Protein AF-A0A0L7KSF3-F1 (afdb_monomer)

Structure (mmCIF, N/CA/C/O backbone):
data_AF-A0A0L7KSF3-F1
#
_entry.id   AF-A0A0L7KSF3-F1
#
loop_
_atom_site.group_PDB
_atom_site.id
_atom_site.type_symbol
_atom_site.label_atom_id
_atom_site.label_alt_id
_atom_site.label_comp_id
_atom_site.label_asym_id
_atom_site.label_entity_id
_atom_site.label_seq_id
_atom_site.pdbx_PDB_ins_code
_atom_site.Cartn_x
_atom_site.Cartn_y
_atom_site.Cartn_z
_atom_site.occupancy
_atom_sit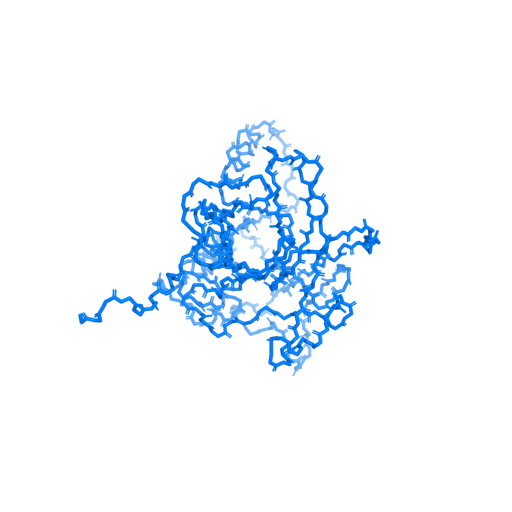e.B_iso_or_equiv
_atom_site.auth_seq_id
_atom_site.auth_comp_id
_atom_site.auth_asym_id
_atom_site.auth_atom_id
_atom_site.pdbx_PDB_model_num
ATOM 1 N N . SER A 1 1 ? 39.789 12.859 -11.941 1.00 33.06 1 SER A N 1
ATOM 2 C CA . SER A 1 1 ? 39.871 11.992 -10.757 1.00 33.06 1 SER A CA 1
ATOM 3 C C . SER A 1 1 ? 38.475 11.881 -10.185 1.00 33.06 1 SER A C 1
ATOM 5 O O . SER A 1 1 ? 37.970 12.869 -9.680 1.00 33.06 1 SER A O 1
ATOM 7 N N . GLU A 1 2 ? 37.855 10.728 -10.441 1.00 37.25 2 GLU A N 1
ATOM 8 C CA . GLU A 1 2 ? 36.800 10.075 -9.647 1.00 37.25 2 GLU A CA 1
ATOM 9 C C . GLU A 1 2 ? 35.717 10.948 -8.996 1.00 37.25 2 GLU A C 1
ATOM 11 O O . GLU A 1 2 ? 35.792 11.233 -7.812 1.00 37.25 2 GLU A O 1
ATOM 16 N N . GLU A 1 3 ? 34.650 11.252 -9.740 1.00 35.47 3 GLU A N 1
ATOM 17 C CA . GLU A 1 3 ? 33.320 11.512 -9.164 1.00 35.47 3 GLU A CA 1
ATOM 18 C C . GLU A 1 3 ? 32.235 11.009 -10.133 1.00 35.47 3 GLU A C 1
ATOM 20 O O . GLU A 1 3 ? 31.686 11.772 -10.922 1.00 35.47 3 GLU A O 1
ATOM 25 N N . SER A 1 4 ? 31.956 9.700 -10.123 1.00 33.88 4 SER A N 1
ATOM 26 C CA . SER A 1 4 ? 30.647 9.148 -10.523 1.00 33.88 4 SER A CA 1
ATOM 27 C C . SER A 1 4 ? 30.536 7.664 -10.133 1.00 33.88 4 SER A C 1
ATOM 29 O O . SER A 1 4 ? 30.313 6.803 -10.985 1.00 33.88 4 SER A O 1
ATOM 31 N N . GLU A 1 5 ? 30.727 7.334 -8.856 1.00 32.41 5 GLU A N 1
ATOM 32 C CA . GLU A 1 5 ? 30.252 6.050 -8.331 1.00 32.41 5 GLU A CA 1
ATOM 33 C C . GLU A 1 5 ? 28.830 6.236 -7.796 1.00 32.41 5 GLU A C 1
ATOM 35 O O . GLU A 1 5 ? 28.530 7.198 -7.093 1.00 32.41 5 GLU A O 1
ATOM 40 N N . GLY A 1 6 ? 27.929 5.360 -8.241 1.00 35.81 6 GLY A N 1
ATOM 41 C CA . GLY A 1 6 ? 26.489 5.498 -8.087 1.00 35.81 6 GLY A CA 1
ATOM 42 C C . GLY A 1 6 ? 26.008 5.545 -6.641 1.00 35.81 6 GLY A C 1
ATOM 43 O O . GLY A 1 6 ? 25.944 4.523 -5.963 1.00 35.81 6 GLY A O 1
ATOM 44 N N . GLU A 1 7 ? 25.492 6.699 -6.237 1.00 33.78 7 GLU A N 1
ATOM 45 C CA . GLU A 1 7 ? 24.394 6.741 -5.283 1.00 33.78 7 GLU A CA 1
ATOM 46 C C . GLU A 1 7 ? 23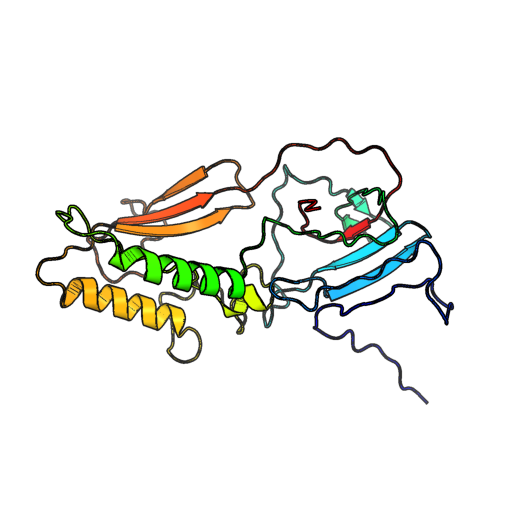.094 6.491 -6.052 1.00 33.78 7 GLU A C 1
ATOM 48 O O . GLU A 1 7 ? 22.459 7.393 -6.599 1.00 33.78 7 GLU A O 1
ATOM 53 N N . THR A 1 8 ? 22.692 5.222 -6.137 1.00 41.50 8 THR A N 1
ATOM 54 C CA . THR A 1 8 ? 21.317 4.870 -6.498 1.00 41.50 8 THR A CA 1
ATOM 55 C C . THR A 1 8 ? 20.404 5.435 -5.414 1.00 41.50 8 THR A C 1
ATOM 57 O O . THR A 1 8 ? 20.310 4.865 -4.325 1.00 41.50 8 THR A O 1
ATOM 60 N N . GLY A 1 9 ? 19.787 6.586 -5.677 1.00 49.16 9 GLY A N 1
ATOM 61 C CA . GLY A 1 9 ? 18.891 7.241 -4.731 1.00 49.16 9 GLY A CA 1
ATOM 62 C C . GLY A 1 9 ? 17.821 6.271 -4.224 1.00 49.16 9 GLY A C 1
ATOM 63 O O . GLY A 1 9 ? 17.138 5.621 -5.009 1.00 49.16 9 GLY A O 1
ATOM 64 N N . LEU A 1 10 ? 17.656 6.186 -2.903 1.00 60.12 10 LEU A N 1
ATOM 65 C CA . LEU A 1 10 ? 16.666 5.347 -2.203 1.00 60.12 10 LEU A CA 1
ATOM 66 C C . LEU A 1 10 ? 15.197 5.785 -2.435 1.00 60.12 10 LEU A C 1
ATOM 68 O O . LEU A 1 10 ? 14.293 5.378 -1.700 1.00 60.12 10 LEU A O 1
ATOM 72 N N . GLY A 1 11 ? 14.955 6.647 -3.424 1.00 77.25 11 GLY A N 1
ATOM 73 C CA . GLY A 1 11 ? 13.676 7.288 -3.707 1.00 77.25 11 GLY A CA 1
ATOM 74 C C . GLY A 1 11 ? 12.966 6.700 -4.921 1.00 77.25 11 GLY A C 1
ATOM 75 O O . GLY A 1 11 ? 13.537 5.936 -5.694 1.00 77.25 11 GLY A O 1
ATOM 76 N N . ASN A 1 12 ? 11.693 7.056 -5.077 1.00 89.19 12 ASN A N 1
ATOM 77 C CA . ASN A 1 12 ? 10.927 6.689 -6.262 1.00 89.19 12 ASN A CA 1
ATOM 78 C C . ASN A 1 12 ? 11.495 7.366 -7.516 1.00 89.19 12 ASN A C 1
ATOM 80 O O . ASN A 1 12 ? 11.956 8.510 -7.463 1.00 89.19 12 ASN A O 1
ATOM 84 N N . VAL A 1 13 ? 11.390 6.687 -8.658 1.00 91.31 13 VAL A N 1
ATOM 85 C CA . VAL A 1 13 ? 11.634 7.311 -9.960 1.00 91.31 13 VAL A CA 1
ATOM 86 C C . VAL A 1 13 ? 10.672 8.486 -10.154 1.00 91.31 13 VAL A C 1
ATOM 88 O O . VAL A 1 13 ? 9.496 8.400 -9.806 1.00 91.31 13 VAL A O 1
ATOM 91 N N . ASN A 1 14 ? 11.173 9.592 -10.702 1.00 93.12 14 ASN A N 1
ATOM 92 C CA . ASN A 1 14 ? 10.395 10.803 -10.958 1.00 93.12 14 ASN A CA 1
ATOM 93 C C . ASN A 1 14 ? 10.588 11.212 -12.413 1.00 93.12 14 ASN A C 1
ATOM 95 O O . ASN A 1 14 ? 11.639 11.753 -12.765 1.00 93.12 14 ASN A O 1
ATOM 99 N N . ARG A 1 15 ? 9.585 10.921 -13.249 1.00 90.38 15 ARG A N 1
ATOM 100 C CA . ARG A 1 15 ? 9.603 11.197 -14.698 1.00 90.38 15 ARG A CA 1
ATOM 101 C C . ARG A 1 15 ? 10.923 10.778 -15.365 1.00 90.38 15 ARG A C 1
ATOM 103 O O . ARG A 1 15 ? 11.537 11.525 -16.131 1.00 90.38 15 ARG A O 1
ATOM 110 N N . LEU A 1 16 ? 11.377 9.571 -15.030 1.00 88.81 16 LEU A N 1
ATOM 111 C CA . LEU A 1 16 ? 12.623 8.986 -15.498 1.00 88.81 16 LEU A CA 1
ATOM 112 C C . LEU A 1 16 ? 12.449 8.436 -16.913 1.00 88.81 16 LEU A C 1
ATOM 114 O O . LEU A 1 16 ? 11.779 7.429 -17.123 1.00 88.81 16 LEU A O 1
ATOM 118 N N . ILE A 1 17 ? 13.125 9.055 -17.876 1.00 87.88 17 ILE A N 1
ATOM 119 C CA . ILE A 1 17 ? 13.220 8.527 -19.240 1.00 87.88 17 ILE A CA 1
ATOM 120 C C . ILE A 1 17 ? 14.446 7.623 -19.322 1.00 87.88 17 ILE A C 1
ATOM 122 O O . ILE A 1 17 ? 15.587 8.102 -19.297 1.00 87.88 17 ILE A O 1
ATOM 126 N N . VAL A 1 18 ? 14.203 6.323 -19.443 1.00 81.44 18 VAL A N 1
ATOM 127 C CA . VAL A 1 18 ? 15.251 5.301 -19.500 1.00 81.44 18 VAL A CA 1
ATOM 128 C C . VAL A 1 18 ? 15.742 5.155 -20.939 1.00 81.44 18 VAL A C 1
ATOM 130 O O . VAL A 1 18 ? 14.946 5.040 -21.870 1.00 81.44 18 VAL A O 1
ATOM 133 N N . ARG A 1 19 ? 17.063 5.215 -21.136 1.00 80.38 19 ARG A N 1
ATOM 134 C CA . ARG A 1 19 ? 17.712 5.247 -22.457 1.00 80.38 19 ARG A CA 1
ATOM 135 C C . ARG A 1 19 ? 18.750 4.126 -22.582 1.00 80.38 19 ARG A C 1
ATOM 137 O O . ARG A 1 19 ? 19.334 3.754 -21.563 1.00 80.38 19 ARG A O 1
ATOM 144 N N . PRO A 1 20 ? 19.044 3.649 -23.806 1.00 78.31 20 PRO A N 1
ATOM 145 C CA . PRO A 1 20 ? 20.178 2.761 -24.044 1.00 78.31 20 PRO A CA 1
ATOM 146 C C . PRO A 1 20 ? 21.502 3.381 -23.575 1.00 78.31 20 PRO A C 1
ATOM 148 O O . PRO A 1 20 ? 21.704 4.597 -23.682 1.00 78.31 20 PRO A O 1
ATOM 151 N N . ALA A 1 21 ? 22.428 2.540 -23.110 1.00 72.62 21 ALA A N 1
ATOM 152 C CA . ALA A 1 21 ? 23.754 2.975 -22.678 1.00 72.62 21 ALA A CA 1
ATOM 153 C C . ALA A 1 21 ? 24.484 3.746 -23.796 1.00 72.62 21 ALA A C 1
ATOM 155 O O . ALA A 1 21 ? 24.537 3.306 -24.943 1.00 72.62 21 ALA A O 1
ATOM 156 N N . GLY A 1 22 ? 25.038 4.916 -23.463 1.00 72.56 22 GLY A N 1
ATOM 157 C CA . GLY A 1 22 ? 25.782 5.764 -24.404 1.00 72.56 22 GLY A CA 1
ATOM 158 C C . GLY A 1 22 ? 24.936 6.708 -25.268 1.00 72.56 22 GLY A C 1
ATOM 159 O O . GLY A 1 22 ? 25.506 7.485 -26.030 1.00 72.56 22 GLY A O 1
ATOM 160 N N . GLN A 1 23 ? 23.601 6.705 -25.148 1.00 74.69 23 GLN A N 1
ATOM 161 C CA . GLN A 1 23 ? 22.750 7.699 -25.813 1.00 74.69 23 GLN A CA 1
ATOM 162 C C . GLN A 1 23 ? 22.421 8.884 -24.895 1.00 74.69 23 GLN A C 1
ATOM 164 O O . GLN A 1 23 ? 21.837 8.721 -23.825 1.00 74.69 23 GLN A O 1
ATOM 169 N N . SER A 1 24 ? 22.718 10.098 -25.363 1.00 68.88 24 SER A N 1
ATOM 170 C CA . SER A 1 24 ? 22.286 11.364 -24.760 1.00 68.88 24 SER A CA 1
ATOM 171 C C . SER A 1 24 ? 21.345 12.126 -25.709 1.00 68.88 24 SER A C 1
ATOM 173 O O . SER A 1 24 ? 21.373 11.927 -26.923 1.00 68.88 24 SER A O 1
ATOM 175 N N . GLY A 1 25 ? 20.463 12.974 -25.163 1.00 73.19 25 GLY A N 1
ATOM 176 C CA . GLY A 1 25 ? 19.547 13.818 -25.946 1.00 73.19 25 GLY A CA 1
ATOM 177 C C . GLY A 1 25 ? 18.049 13.567 -25.717 1.00 73.19 25 GLY A C 1
ATOM 178 O O . GLY A 1 25 ? 17.630 12.969 -24.714 1.00 73.19 25 GLY A O 1
ATOM 179 N N . LYS A 1 26 ? 17.227 14.093 -26.640 1.00 70.75 26 LYS A N 1
ATOM 180 C CA . LYS A 1 26 ? 15.756 14.005 -26.588 1.00 70.75 26 LYS A CA 1
ATOM 181 C C . LYS A 1 26 ? 15.301 12.543 -26.618 1.00 70.75 26 LYS A C 1
ATOM 183 O O . LYS A 1 26 ? 15.930 11.709 -27.268 1.00 70.75 26 LYS A O 1
ATOM 188 N N . ALA A 1 27 ? 14.223 12.244 -25.893 1.00 72.38 27 ALA A N 1
ATOM 189 C CA . ALA A 1 27 ? 13.584 10.934 -25.949 1.00 72.38 27 ALA A CA 1
ATOM 190 C C . ALA A 1 27 ? 13.225 10.590 -27.399 1.00 72.38 27 ALA A C 1
ATOM 192 O O . ALA A 1 27 ? 12.802 11.464 -28.159 1.00 72.38 27 ALA A O 1
ATOM 193 N N . LYS A 1 28 ? 13.437 9.332 -27.779 1.00 75.12 28 LYS A N 1
ATOM 194 C CA . LYS A 1 28 ? 13.027 8.818 -29.082 1.00 75.12 28 LYS A CA 1
ATOM 195 C C . LYS A 1 28 ? 11.667 8.152 -28.942 1.00 75.12 28 LYS A C 1
ATOM 197 O O . LYS A 1 28 ? 11.302 7.692 -27.862 1.00 75.12 28 LYS A O 1
ATOM 202 N N . ARG A 1 29 ? 10.960 8.079 -30.065 1.00 74.81 29 ARG A N 1
ATOM 203 C CA . ARG A 1 29 ? 9.744 7.283 -30.222 1.00 74.81 29 ARG A CA 1
ATOM 204 C C . ARG A 1 29 ? 9.967 5.865 -29.688 1.00 74.81 29 ARG A C 1
ATOM 206 O O . ARG A 1 29 ? 10.946 5.227 -30.068 1.00 74.81 29 ARG A O 1
ATOM 213 N N . GLY A 1 30 ? 9.079 5.415 -28.805 1.00 75.56 30 GLY A N 1
ATOM 214 C CA . GLY A 1 30 ? 9.161 4.111 -28.135 1.00 75.56 30 GLY A CA 1
ATOM 215 C C . GLY A 1 30 ? 9.918 4.087 -26.800 1.00 75.56 30 GLY A C 1
ATOM 216 O O . GLY A 1 30 ? 9.833 3.087 -26.096 1.00 75.56 30 GLY A O 1
ATOM 217 N N . HIS A 1 31 ? 10.613 5.160 -26.400 1.00 81.81 31 HIS A N 1
ATOM 218 C CA . HIS A 1 31 ? 11.194 5.230 -25.055 1.00 81.81 31 HIS A CA 1
ATOM 219 C C . HIS A 1 31 ? 10.111 5.470 -24.002 1.00 81.81 31 HIS A C 1
ATOM 221 O O . HIS A 1 31 ? 9.336 6.421 -24.109 1.00 81.81 31 HIS A O 1
ATOM 227 N N . LEU A 1 32 ? 10.120 4.666 -22.941 1.00 86.56 32 LEU A N 1
ATOM 228 C CA . LEU A 1 32 ? 9.196 4.832 -21.825 1.00 86.56 32 LEU A CA 1
ATOM 229 C C . LEU A 1 32 ? 9.701 5.859 -20.802 1.00 86.56 32 LEU A C 1
ATOM 231 O O . LEU A 1 32 ? 10.898 5.966 -20.512 1.00 86.56 32 LEU A O 1
ATOM 235 N N . CYS A 1 33 ? 8.749 6.602 -20.241 1.00 88.31 33 CYS A N 1
ATOM 236 C CA . CYS A 1 33 ? 8.944 7.473 -19.091 1.00 88.31 33 CYS A CA 1
ATOM 237 C C . CYS A 1 33 ? 8.320 6.808 -17.861 1.00 88.31 33 CYS A C 1
ATOM 239 O O . CYS A 1 33 ? 7.129 6.500 -17.862 1.00 88.31 33 CYS A O 1
ATOM 241 N N . PHE A 1 34 ? 9.116 6.591 -16.819 1.00 91.56 34 PHE A N 1
ATOM 242 C CA . PHE A 1 34 ? 8.676 5.967 -15.578 1.00 91.56 34 PHE A CA 1
ATOM 243 C C . PHE A 1 34 ? 8.503 7.008 -14.485 1.00 91.56 34 PHE A C 1
ATOM 245 O O . PHE A 1 34 ? 9.411 7.790 -14.195 1.00 91.56 34 PHE A O 1
ATOM 252 N N . ASP A 1 35 ? 7.347 6.982 -13.838 1.00 92.38 35 ASP A N 1
ATOM 253 C CA . ASP A 1 35 ? 7.057 7.827 -12.693 1.00 92.38 35 ASP A CA 1
ATOM 254 C C . ASP A 1 35 ? 6.457 6.989 -11.565 1.00 92.38 35 ASP A C 1
ATOM 256 O O . ASP A 1 35 ? 5.594 6.142 -11.787 1.00 92.38 35 ASP A O 1
ATOM 260 N N . ALA A 1 36 ? 6.949 7.221 -10.356 1.00 93.19 36 ALA A N 1
ATOM 261 C CA . ALA A 1 36 ? 6.401 6.715 -9.107 1.00 93.19 36 ALA A CA 1
ATOM 262 C C . ALA A 1 36 ? 6.495 7.770 -7.996 1.00 93.19 36 ALA A C 1
ATOM 264 O O . ALA A 1 36 ? 6.306 7.448 -6.823 1.00 93.19 36 ALA A O 1
ATOM 265 N N . ALA A 1 37 ? 6.785 9.032 -8.326 1.00 92.94 37 ALA A N 1
ATOM 266 C CA . ALA A 1 37 ? 6.878 10.131 -7.369 1.00 92.94 37 ALA A CA 1
ATOM 267 C C . ALA A 1 37 ? 5.487 10.658 -6.971 1.00 92.94 37 ALA A C 1
ATOM 269 O O . ALA A 1 37 ? 5.209 11.856 -7.001 1.00 92.94 37 ALA A O 1
ATOM 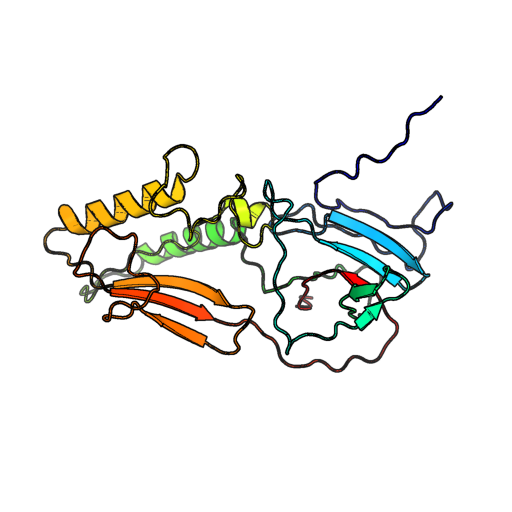270 N N . PHE A 1 38 ? 4.603 9.737 -6.600 1.00 92.19 38 PHE A N 1
ATOM 271 C CA . PHE A 1 38 ? 3.239 9.989 -6.165 1.00 92.19 38 PHE A CA 1
ATOM 272 C C . PHE A 1 38 ? 2.865 9.047 -5.019 1.00 92.19 38 PHE A C 1
ATOM 274 O O . PHE A 1 38 ? 3.550 8.066 -4.731 1.00 92.19 38 PHE A O 1
ATOM 281 N N . GLU A 1 39 ? 1.763 9.367 -4.352 1.00 91.56 39 GLU A N 1
ATOM 282 C CA . GLU A 1 39 ? 1.233 8.600 -3.230 1.00 91.56 39 GLU A CA 1
ATOM 283 C C . GLU A 1 39 ? 1.010 7.123 -3.603 1.00 91.56 39 GLU A C 1
ATOM 285 O O . GLU A 1 39 ? 0.411 6.836 -4.637 1.00 91.56 39 GLU A O 1
ATOM 290 N N . CYS A 1 40 ? 1.456 6.191 -2.752 1.00 89.88 40 CYS A N 1
ATOM 291 C CA . CYS A 1 40 ? 1.472 4.738 -3.012 1.00 89.88 40 CYS A CA 1
ATOM 292 C C . CYS A 1 40 ? 2.491 4.262 -4.072 1.00 89.88 40 CYS A C 1
ATOM 294 O O . CYS A 1 40 ? 2.593 3.057 -4.303 1.00 89.88 40 CYS A O 1
ATOM 296 N N . GLY A 1 41 ? 3.241 5.157 -4.722 1.00 90.25 41 GLY A N 1
ATOM 297 C CA . GLY A 1 41 ? 4.253 4.788 -5.712 1.00 90.25 41 GLY A CA 1
ATOM 298 C C . GLY A 1 41 ? 5.441 4.052 -5.082 1.00 90.25 41 GLY A C 1
ATOM 299 O O . GLY A 1 41 ? 5.903 4.422 -4.001 1.00 90.25 41 GLY A O 1
ATOM 300 N N . ASN A 1 42 ? 5.947 3.013 -5.757 1.00 89.00 42 ASN A N 1
ATOM 301 C CA . ASN A 1 42 ? 7.015 2.165 -5.210 1.00 89.00 42 ASN A CA 1
ATOM 302 C C . ASN A 1 42 ? 8.073 1.690 -6.233 1.00 89.00 42 ASN A C 1
ATOM 304 O O . ASN A 1 42 ? 8.782 0.711 -6.006 1.00 89.00 42 ASN A O 1
ATOM 308 N N . LEU A 1 43 ? 8.199 2.356 -7.382 1.00 89.38 43 LEU A N 1
ATOM 309 C CA . LEU A 1 43 ? 9.234 2.016 -8.364 1.00 89.38 43 LEU A CA 1
ATOM 310 C C . LEU A 1 43 ? 10.511 2.806 -8.063 1.00 89.38 43 LEU A C 1
ATOM 312 O O . LEU A 1 43 ?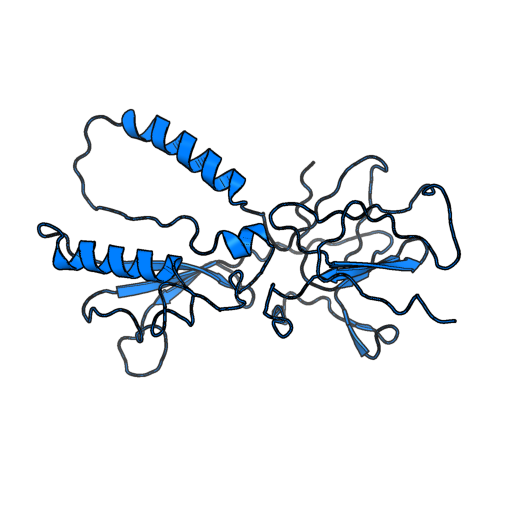 10.501 4.032 -8.139 1.00 89.38 43 LEU A O 1
ATOM 316 N N . GLY A 1 44 ? 11.602 2.115 -7.730 1.00 87.50 44 GLY A N 1
ATOM 317 C CA . GLY A 1 44 ? 12.874 2.745 -7.357 1.00 87.50 44 GLY A CA 1
ATOM 318 C C . GLY A 1 44 ? 13.850 2.909 -8.511 1.00 87.50 44 GLY A C 1
ATOM 319 O O . GLY A 1 44 ? 14.590 3.886 -8.569 1.00 87.50 44 GLY A O 1
ATOM 320 N N . ARG A 1 45 ? 13.861 1.957 -9.447 1.00 86.56 45 ARG A N 1
ATOM 321 C CA . ARG A 1 45 ? 14.786 1.986 -10.582 1.00 86.56 45 ARG A CA 1
ATOM 322 C C . ARG A 1 45 ? 14.193 1.310 -11.806 1.00 86.56 45 ARG A C 1
ATOM 324 O O . ARG A 1 45 ? 13.417 0.368 -11.685 1.00 86.56 45 ARG A O 1
ATOM 331 N N . ALA A 1 46 ? 14.594 1.795 -12.970 1.00 88.31 46 ALA A N 1
ATOM 332 C CA . ALA A 1 46 ? 14.242 1.246 -14.264 1.00 88.31 46 ALA A CA 1
ATOM 333 C C . ALA A 1 46 ? 15.497 1.252 -15.147 1.00 88.31 46 ALA A C 1
ATOM 335 O O . ALA A 1 46 ? 16.060 2.317 -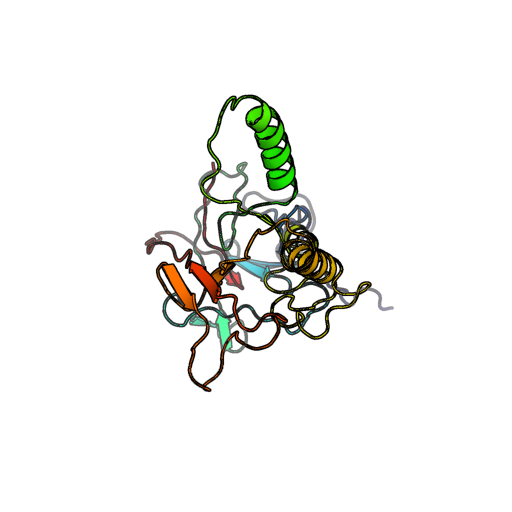15.399 1.00 88.31 46 ALA A O 1
ATOM 336 N N . ASP A 1 47 ? 15.930 0.078 -15.593 1.00 84.50 47 ASP A N 1
ATOM 337 C CA . ASP A 1 47 ? 17.115 -0.100 -16.431 1.00 84.50 47 ASP A CA 1
ATOM 338 C C . ASP A 1 47 ? 16.683 -0.508 -17.850 1.00 84.50 47 ASP A C 1
ATOM 340 O O . ASP A 1 47 ? 15.737 -1.273 -18.028 1.00 84.50 47 ASP A O 1
ATOM 344 N N . HIS A 1 48 ? 17.348 0.020 -18.880 1.00 84.31 48 HIS A N 1
ATOM 345 C CA . HIS A 1 48 ? 17.100 -0.378 -20.269 1.00 84.31 48 HIS A CA 1
ATOM 346 C C . HIS A 1 48 ? 17.786 -1.716 -20.547 1.00 84.31 48 HIS A C 1
ATOM 348 O O . HIS A 1 48 ? 18.998 -1.814 -20.346 1.00 84.31 48 HIS A O 1
ATOM 354 N N . VAL A 1 49 ? 17.067 -2.703 -21.081 1.00 81.38 49 VAL A N 1
ATOM 355 C CA . VAL A 1 49 ? 17.648 -4.002 -21.459 1.00 81.38 49 VAL A CA 1
ATOM 356 C C . VAL A 1 49 ? 17.756 -4.115 -22.978 1.00 81.38 49 VAL A C 1
ATOM 358 O O . VAL A 1 49 ? 18.848 -4.320 -23.507 1.00 81.38 49 VAL A O 1
ATOM 361 N N . SER A 1 50 ? 16.652 -3.907 -23.694 1.00 76.50 50 SER A N 1
ATOM 362 C CA . SER A 1 50 ? 16.590 -3.923 -25.161 1.00 76.50 50 SER A CA 1
ATOM 363 C C . SER A 1 50 ? 15.537 -2.935 -25.666 1.00 76.50 50 SER A C 1
ATOM 365 O O . SER A 1 50 ? 14.839 -2.324 -24.864 1.00 76.50 50 SER A O 1
ATOM 367 N N . ASP A 1 51 ? 15.396 -2.783 -26.986 1.00 75.75 51 ASP A N 1
ATOM 368 C CA . ASP A 1 51 ? 14.463 -1.823 -27.604 1.00 75.75 51 ASP A CA 1
ATOM 369 C C . ASP A 1 51 ? 13.005 -1.963 -27.128 1.00 75.75 51 ASP A C 1
ATOM 371 O O . ASP A 1 51 ? 12.218 -1.027 -27.248 1.00 75.75 51 ASP A O 1
ATOM 375 N N . ILE A 1 52 ? 12.637 -3.139 -26.614 1.00 75.50 52 ILE A N 1
ATOM 376 C CA . ILE A 1 52 ? 11.297 -3.440 -26.104 1.00 75.50 52 ILE A CA 1
ATOM 377 C C . ILE A 1 52 ? 11.300 -3.867 -24.636 1.00 75.50 52 ILE A C 1
ATOM 379 O O . ILE A 1 52 ? 10.239 -4.159 -24.106 1.00 75.50 52 ILE A O 1
ATOM 383 N N . GLU A 1 53 ? 12.455 -3.904 -23.971 1.00 81.62 53 GLU A N 1
ATOM 384 C CA . GLU A 1 53 ? 12.620 -4.556 -22.674 1.00 81.62 53 GLU A CA 1
ATOM 385 C C . GLU A 1 53 ? 13.291 -3.636 -21.659 1.00 81.62 53 GLU A C 1
ATOM 387 O O . GLU A 1 53 ? 14.330 -3.025 -21.919 1.00 81.62 53 GLU A O 1
ATOM 392 N N . TYR A 1 54 ? 12.716 -3.602 -20.463 1.00 84.00 54 TYR A N 1
ATOM 393 C CA . TYR A 1 54 ? 13.246 -2.883 -19.315 1.00 84.00 54 TYR A CA 1
ATOM 394 C C . TYR A 1 54 ? 13.414 -3.848 -18.144 1.00 84.00 54 TYR A C 1
ATOM 396 O O . TYR A 1 54 ? 12.758 -4.877 -18.110 1.00 84.00 54 TYR A O 1
ATOM 404 N N . ASP A 1 55 ? 14.268 -3.507 -17.189 1.00 83.81 55 ASP A N 1
ATOM 405 C CA . ASP A 1 55 ? 14.368 -4.156 -15.886 1.00 83.81 55 ASP A CA 1
ATOM 406 C C . ASP A 1 55 ? 13.876 -3.161 -14.838 1.00 83.81 55 ASP A C 1
ATOM 408 O O . ASP A 1 55 ? 14.506 -2.130 -14.597 1.00 83.81 55 ASP A O 1
ATOM 412 N N . LEU A 1 56 ? 12.727 -3.434 -14.224 1.00 85.06 56 LEU A N 1
ATOM 413 C CA . LEU A 1 56 ? 12.115 -2.533 -13.241 1.00 85.06 56 LEU A CA 1
ATOM 414 C C . LEU A 1 56 ? 12.335 -3.069 -11.832 1.00 85.06 56 LEU A C 1
ATOM 416 O O . LEU A 1 56 ? 12.110 -4.251 -11.621 1.00 85.06 56 LEU A O 1
ATOM 420 N N . TYR A 1 57 ? 12.759 -2.229 -10.888 1.00 83.44 57 TYR A N 1
ATOM 421 C CA . TYR A 1 57 ? 13.105 -2.605 -9.514 1.00 83.44 57 TYR A CA 1
ATOM 422 C C . TYR A 1 57 ? 12.232 -1.846 -8.516 1.00 83.44 57 TYR A C 1
ATOM 424 O O . TYR A 1 57 ? 12.349 -0.623 -8.36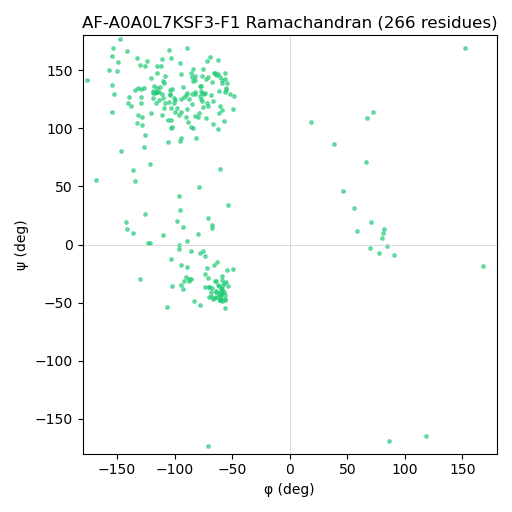1 1.00 83.44 57 TYR A O 1
ATOM 432 N N . VAL A 1 58 ? 11.378 -2.584 -7.813 1.00 83.25 58 VAL A N 1
ATOM 433 C CA . VAL A 1 58 ? 10.569 -2.061 -6.709 1.00 83.25 58 VAL A CA 1
ATOM 434 C C . VAL A 1 58 ? 11.448 -1.765 -5.495 1.00 83.25 58 VAL A C 1
ATOM 436 O O . VAL A 1 58 ? 12.432 -2.466 -5.238 1.00 83.25 58 VAL A O 1
ATOM 439 N N . ARG A 1 59 ? 11.128 -0.702 -4.747 1.00 86.25 59 ARG A N 1
ATOM 440 C CA . ARG A 1 59 ? 11.894 -0.381 -3.538 1.00 86.25 59 ARG A CA 1
ATOM 441 C C . ARG A 1 59 ? 11.517 -1.323 -2.394 1.00 86.25 59 ARG A C 1
ATOM 443 O O . ARG A 1 59 ? 10.346 -1.680 -2.246 1.00 86.25 59 ARG A O 1
ATOM 450 N N . PRO A 1 60 ? 12.487 -1.691 -1.537 1.00 84.06 60 PRO A N 1
ATOM 451 C CA . PRO A 1 60 ? 12.143 -2.239 -0.235 1.00 84.06 60 PRO A CA 1
ATOM 452 C C . PRO A 1 60 ? 11.372 -1.195 0.578 1.00 84.06 60 PRO A C 1
ATOM 454 O O . PRO A 1 60 ? 11.500 0.010 0.339 1.00 84.06 60 PRO A O 1
ATOM 457 N N . ASP A 1 61 ? 10.629 -1.656 1.582 1.00 87.25 61 ASP A N 1
ATOM 458 C CA . ASP A 1 61 ? 9.949 -0.751 2.497 1.00 87.25 61 ASP A CA 1
ATOM 459 C C . ASP A 1 61 ? 10.957 0.208 3.148 1.00 87.25 61 ASP A C 1
ATOM 461 O O . ASP A 1 61 ? 12.089 -0.153 3.503 1.00 87.25 61 ASP A O 1
ATOM 465 N N . THR A 1 62 ? 10.511 1.447 3.331 1.00 88.44 62 THR A N 1
ATOM 466 C CA . THR A 1 62 ? 11.293 2.510 3.963 1.00 88.44 62 THR A CA 1
ATOM 467 C C . THR A 1 62 ? 11.763 2.061 5.349 1.00 88.44 62 THR A C 1
ATOM 469 O O . THR A 1 62 ? 11.005 1.450 6.101 1.00 88.44 62 THR A O 1
ATOM 472 N N . CYS A 1 63 ? 13.039 2.306 5.669 1.00 88.50 63 CYS A N 1
ATOM 473 C CA . CYS A 1 63 ? 13.693 1.848 6.905 1.00 88.50 63 CYS A CA 1
ATOM 474 C C . CYS A 1 63 ? 13.699 0.318 7.121 1.00 88.50 63 CYS A C 1
ATOM 476 O O . CYS A 1 63 ? 14.086 -0.156 8.189 1.00 88.50 63 CYS A O 1
ATOM 478 N N . ARG A 1 64 ? 13.349 -0.484 6.105 1.00 83.19 64 ARG A N 1
ATOM 479 C CA . ARG A 1 64 ? 13.313 -1.949 6.185 1.00 83.19 64 ARG A CA 1
ATOM 480 C C . ARG A 1 64 ? 13.926 -2.606 4.937 1.00 83.19 64 ARG A C 1
ATOM 482 O O . ARG A 1 64 ? 13.281 -3.399 4.259 1.00 83.19 64 ARG A O 1
ATOM 489 N N . PRO A 1 65 ? 15.232 -2.418 4.676 1.00 72.44 65 PRO A N 1
ATOM 490 C CA . PRO A 1 65 ? 15.889 -2.857 3.435 1.00 72.44 65 PRO A CA 1
ATOM 491 C C . PRO A 1 65 ? 15.897 -4.380 3.212 1.00 72.44 65 PRO A C 1
ATOM 493 O O . PRO A 1 65 ? 16.184 -4.853 2.117 1.00 72.44 65 PRO A O 1
ATOM 496 N N . ARG A 1 66 ? 15.612 -5.172 4.254 1.00 70.94 66 ARG A N 1
ATOM 497 C CA . ARG A 1 66 ? 15.526 -6.639 4.181 1.00 70.94 66 ARG A CA 1
ATOM 498 C C . ARG A 1 66 ? 14.099 -7.162 4.005 1.00 70.94 66 ARG A C 1
ATOM 500 O O . ARG A 1 66 ? 13.921 -8.380 3.961 1.00 70.94 66 ARG A O 1
ATOM 507 N N . SER A 1 67 ? 13.084 -6.296 3.939 1.00 63.75 67 SER A N 1
ATOM 508 C CA . SER A 1 67 ? 11.732 -6.746 3.613 1.00 63.75 67 SER A CA 1
ATOM 509 C C . SER A 1 67 ? 11.708 -7.253 2.180 1.00 63.75 67 SER A C 1
ATOM 511 O O . SER A 1 67 ? 12.060 -6.527 1.255 1.00 63.75 67 SER A O 1
ATOM 513 N N . ARG A 1 68 ? 11.286 -8.501 2.008 1.00 57.25 68 ARG A N 1
ATOM 514 C CA . ARG A 1 68 ? 10.959 -9.074 0.705 1.00 57.25 68 ARG A CA 1
ATOM 515 C C . ARG A 1 68 ? 9.467 -9.329 0.673 1.00 57.25 68 ARG A C 1
ATOM 517 O O . ARG A 1 68 ? 8.930 -9.881 1.639 1.00 57.25 68 ARG A O 1
ATOM 524 N N . VAL A 1 69 ? 8.819 -8.966 -0.422 1.00 56.75 69 VAL A N 1
ATOM 525 C CA . VAL A 1 69 ? 7.417 -9.316 -0.631 1.00 56.75 69 VAL A CA 1
ATOM 526 C C . VAL A 1 69 ? 7.358 -10.789 -1.041 1.00 56.75 69 VAL A C 1
ATOM 528 O O . VAL A 1 69 ? 8.167 -11.278 -1.829 1.00 56.75 69 VAL A O 1
ATOM 531 N N . ARG A 1 70 ? 6.477 -11.568 -0.404 1.00 49.44 70 ARG A N 1
ATOM 532 C CA . ARG A 1 70 ? 6.461 -13.032 -0.550 1.00 49.44 70 ARG A CA 1
ATOM 533 C C . ARG A 1 70 ? 5.347 -13.478 -1.482 1.00 49.44 70 ARG A C 1
ATOM 535 O O . ARG A 1 70 ? 4.218 -13.650 -1.050 1.00 49.44 70 ARG A O 1
ATOM 542 N N . ILE A 1 71 ? 5.676 -13.799 -2.723 1.00 50.03 71 ILE A N 1
ATOM 543 C CA . ILE A 1 71 ? 4.652 -14.210 -3.690 1.00 50.03 71 ILE A CA 1
ATOM 544 C C . ILE A 1 71 ? 4.335 -15.712 -3.545 1.00 50.03 71 ILE A C 1
ATOM 546 O O . ILE A 1 71 ? 5.240 -16.527 -3.313 1.00 50.03 71 ILE A O 1
ATOM 550 N N . PRO A 1 72 ? 3.065 -16.132 -3.665 1.00 48.38 72 PRO A N 1
ATOM 551 C CA . PRO A 1 72 ? 2.652 -17.522 -3.472 1.00 48.38 72 PRO A CA 1
ATOM 552 C C . PRO A 1 72 ? 2.988 -18.359 -4.687 1.00 48.38 72 PRO A C 1
ATOM 554 O O . PRO A 1 72 ? 2.634 -17.987 -5.798 1.00 48.38 72 PRO A O 1
ATOM 557 N N . ARG A 1 73 ? 3.531 -19.562 -4.480 1.00 49.09 73 ARG A N 1
ATOM 558 C CA . ARG A 1 73 ? 4.002 -20.478 -5.542 1.00 49.09 73 ARG A CA 1
ATOM 559 C C . ARG A 1 73 ? 3.045 -20.751 -6.710 1.00 49.09 73 ARG A C 1
ATOM 561 O O . ARG A 1 73 ? 3.515 -21.189 -7.751 1.00 49.09 73 ARG A O 1
ATOM 568 N N . ARG A 1 74 ? 1.745 -20.526 -6.545 1.00 47.62 74 ARG A N 1
ATOM 569 C CA . ARG A 1 74 ? 0.704 -20.799 -7.547 1.00 47.62 74 ARG A CA 1
ATOM 570 C C . ARG A 1 74 ? 0.330 -19.610 -8.437 1.00 47.62 74 ARG A C 1
ATOM 572 O O . ARG A 1 74 ? -0.221 -19.830 -9.504 1.00 47.62 74 ARG A O 1
ATOM 579 N N . LEU A 1 75 ? 0.675 -18.382 -8.042 1.00 45.59 75 LEU A N 1
ATOM 580 C CA . LEU A 1 75 ? 0.498 -17.165 -8.856 1.00 45.59 75 LEU A CA 1
ATOM 581 C C . LEU A 1 75 ? 1.805 -16.773 -9.570 1.00 45.59 75 LEU A C 1
ATOM 583 O O . LEU A 1 75 ? 2.019 -15.630 -9.955 1.00 45.59 75 LEU A O 1
ATOM 587 N N . ILE A 1 76 ? 2.716 -17.740 -9.699 1.00 49.09 76 ILE A N 1
ATOM 588 C CA . ILE A 1 76 ? 4.113 -17.544 -10.061 1.00 49.09 76 ILE A CA 1
ATOM 589 C C . ILE A 1 76 ? 4.338 -17.988 -11.506 1.00 49.09 76 ILE A C 1
ATOM 591 O O . ILE A 1 76 ? 4.428 -19.177 -11.798 1.00 49.09 76 ILE A O 1
ATOM 595 N N . PHE A 1 77 ? 4.519 -17.007 -12.389 1.00 56.78 77 PHE A N 1
ATOM 596 C CA . PHE A 1 77 ? 5.123 -17.185 -13.716 1.00 56.78 77 PHE A CA 1
ATOM 597 C C . PHE A 1 77 ? 6.629 -16.859 -13.689 1.00 56.78 77 PHE A C 1
ATOM 599 O O . PHE A 1 77 ? 7.202 -16.399 -14.671 1.00 56.78 77 PHE A O 1
ATOM 606 N N . TYR A 1 78 ? 7.273 -17.084 -12.538 1.00 62.03 78 TYR A N 1
ATOM 607 C CA . TYR A 1 78 ? 8.709 -16.896 -12.363 1.00 62.03 78 TYR A CA 1
ATOM 608 C C . TYR A 1 78 ? 9.480 -17.932 -13.168 1.00 62.03 78 TYR A C 1
ATOM 610 O O . TYR A 1 78 ? 9.303 -19.135 -12.966 1.00 62.03 78 TYR A O 1
ATOM 618 N N . HIS A 1 79 ? 10.427 -17.473 -13.974 1.00 64.25 79 HIS A N 1
ATOM 619 C CA . HIS A 1 79 ? 11.485 -18.328 -14.493 1.00 64.25 79 HIS A CA 1
ATOM 620 C C . HIS A 1 79 ? 12.825 -17.907 -13.885 1.00 64.25 79 HIS A C 1
ATOM 622 O O . HIS A 1 79 ? 13.002 -16.774 -13.430 1.00 64.25 79 HIS A O 1
ATOM 628 N N . LYS A 1 80 ? 13.766 -18.852 -13.794 1.00 70.88 80 LYS A N 1
ATOM 629 C CA . LYS A 1 80 ? 15.147 -18.516 -13.440 1.00 70.88 80 LYS A CA 1
ATOM 630 C C . LYS A 1 80 ? 15.784 -17.880 -14.664 1.00 70.88 80 LYS A C 1
ATOM 632 O O . LYS A 1 80 ? 15.900 -18.547 -15.690 1.00 70.88 80 LYS A O 1
ATOM 637 N N . SER A 1 81 ? 16.200 -16.629 -14.549 1.00 69.81 81 SER A N 1
ATOM 638 C CA . SER A 1 81 ? 16.902 -15.958 -15.637 1.00 69.81 81 SER A CA 1
ATOM 639 C C . SER A 1 81 ? 18.399 -16.145 -15.485 1.00 69.81 81 SER A C 1
ATOM 641 O O . SER A 1 81 ? 18.976 -15.848 -14.439 1.00 69.81 81 SER A O 1
ATOM 643 N N . ILE A 1 82 ? 19.036 -16.635 -16.544 1.00 77.62 82 ILE A N 1
ATOM 644 C CA . ILE A 1 82 ? 20.494 -16.747 -16.615 1.00 77.62 82 ILE A CA 1
ATOM 645 C C . ILE A 1 82 ? 21.118 -15.344 -16.661 1.00 77.62 82 ILE A C 1
ATOM 647 O O . ILE A 1 82 ? 22.122 -15.108 -15.990 1.00 77.62 82 ILE A O 1
ATOM 651 N N . LEU A 1 83 ? 20.476 -14.403 -17.365 1.00 76.00 83 LEU A N 1
ATOM 652 C CA . LEU A 1 83 ? 20.901 -13.001 -17.456 1.00 76.00 83 LEU A CA 1
ATOM 653 C C . LEU A 1 83 ? 20.933 -12.329 -16.077 1.00 76.00 83 LEU A C 1
ATOM 655 O O . LEU A 1 83 ? 21.882 -11.619 -15.758 1.00 76.00 83 LEU A O 1
ATOM 659 N N . HIS A 1 84 ? 19.975 -12.652 -15.202 1.00 75.44 84 HIS A N 1
ATOM 660 C CA . HIS A 1 84 ? 19.958 -12.175 -13.815 1.00 75.44 84 HIS A CA 1
ATOM 661 C C . HIS A 1 84 ? 20.571 -13.194 -12.844 1.00 75.44 84 HIS A C 1
ATOM 663 O O . HIS A 1 84 ? 20.038 -13.426 -11.762 1.00 75.44 84 HIS A O 1
ATOM 669 N N . ARG A 1 85 ? 21.685 -13.843 -13.209 1.00 79.44 85 ARG A N 1
ATOM 670 C CA . ARG A 1 85 ? 22.488 -14.702 -12.306 1.00 79.44 85 ARG A CA 1
ATOM 671 C C . ARG A 1 85 ? 21.699 -15.836 -11.626 1.00 79.44 85 ARG A C 1
ATOM 673 O O . ARG A 1 85 ? 22.000 -16.240 -10.505 1.00 79.44 85 ARG A O 1
ATOM 680 N N . GLY A 1 86 ? 20.671 -16.358 -12.290 1.00 71.50 86 GLY A N 1
ATOM 681 C CA . GLY A 1 86 ? 19.812 -17.428 -11.779 1.00 71.50 86 GLY A CA 1
ATOM 682 C C . GLY A 1 86 ? 18.733 -16.970 -10.793 1.00 71.50 86 GLY A C 1
ATOM 683 O O . GLY A 1 86 ? 18.023 -17.821 -10.241 1.00 71.50 86 GLY A O 1
ATOM 684 N N . HIS A 1 87 ? 18.580 -15.659 -10.575 1.00 69.94 87 HIS A N 1
ATOM 685 C CA . HIS A 1 87 ? 17.467 -15.108 -9.812 1.00 69.94 87 HIS A CA 1
ATOM 686 C C . HIS A 1 87 ? 16.134 -15.419 -10.505 1.00 69.94 87 HIS A C 1
ATOM 688 O O . HIS A 1 87 ? 16.037 -15.527 -11.731 1.00 69.94 87 HIS A O 1
ATOM 694 N N . LYS A 1 88 ? 15.095 -15.620 -9.691 1.00 67.44 88 LYS A N 1
ATOM 695 C CA . LYS A 1 88 ? 13.726 -15.765 -10.185 1.00 67.44 88 LYS A CA 1
ATOM 696 C C . LYS A 1 88 ? 13.209 -14.380 -10.550 1.00 67.44 88 LYS A C 1
ATOM 698 O O . LYS A 1 88 ? 13.204 -13.518 -9.680 1.00 67.44 88 LYS A O 1
ATOM 703 N N . ILE A 1 89 ? 12.749 -14.208 -11.786 1.00 65.75 89 ILE A N 1
ATOM 704 C CA . ILE A 1 89 ? 12.134 -12.960 -12.259 1.00 65.75 89 ILE A CA 1
ATOM 705 C C . ILE A 1 89 ? 10.703 -13.173 -12.744 1.00 65.75 89 ILE A C 1
ATOM 707 O O . ILE A 1 89 ? 10.380 -14.240 -13.274 1.00 65.75 89 ILE A O 1
ATOM 711 N N . LEU A 1 90 ? 9.843 -12.192 -12.487 1.00 71.69 90 LEU A N 1
ATOM 712 C CA . LEU A 1 90 ? 8.506 -12.123 -13.060 1.00 71.69 90 LEU A CA 1
ATOM 713 C C . LEU A 1 90 ? 8.6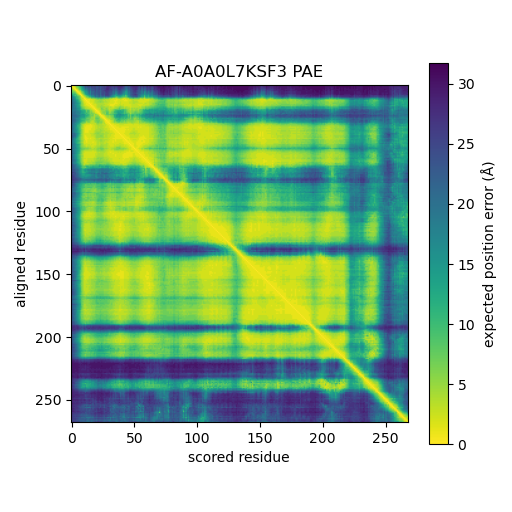49 -11.432 -14.415 1.00 71.69 90 LEU A C 1
ATOM 715 O O . LEU A 1 90 ? 9.515 -10.585 -14.594 1.00 71.69 90 LEU A O 1
ATOM 719 N N . SER A 1 91 ? 7.828 -11.796 -15.386 1.00 67.81 91 SER A N 1
ATOM 720 C CA . SER A 1 91 ? 7.821 -11.105 -16.674 1.00 67.81 91 SER A CA 1
ATOM 721 C C . SER A 1 91 ? 6.383 -10.849 -17.067 1.00 67.81 91 SER A C 1
ATOM 723 O O . SER A 1 91 ? 5.544 -11.748 -16.970 1.00 67.81 91 SER A O 1
ATOM 725 N N . ILE A 1 92 ? 6.097 -9.619 -17.486 1.00 67.94 92 ILE A N 1
ATOM 726 C CA . ILE A 1 92 ? 4.761 -9.195 -17.889 1.00 67.94 92 ILE A CA 1
ATOM 727 C C . ILE A 1 92 ? 4.887 -8.543 -19.260 1.00 67.94 92 ILE A C 1
ATOM 729 O O . ILE A 1 92 ? 5.408 -7.443 -19.396 1.00 67.94 92 ILE A O 1
ATOM 733 N N . ALA A 1 93 ? 4.379 -9.219 -20.286 1.00 67.88 93 ALA A N 1
ATOM 734 C CA . ALA A 1 93 ? 4.245 -8.610 -21.599 1.00 67.88 93 ALA A CA 1
ATOM 735 C C . ALA A 1 93 ? 3.052 -7.648 -21.591 1.00 67.88 93 ALA A C 1
ATOM 737 O O . ALA A 1 93 ? 1.925 -8.064 -21.302 1.00 67.88 93 ALA A O 1
ATOM 738 N N . PHE A 1 94 ? 3.296 -6.383 -21.928 1.00 76.06 94 PHE A N 1
ATOM 739 C CA . PHE A 1 94 ? 2.254 -5.378 -22.086 1.00 76.06 94 PHE A CA 1
ATOM 740 C C . PHE A 1 94 ? 2.421 -4.667 -23.426 1.00 76.06 94 PHE A C 1
ATOM 742 O O . PHE A 1 94 ? 3.496 -4.163 -23.739 1.00 76.06 94 PHE A O 1
ATOM 749 N N . ALA A 1 95 ? 1.350 -4.639 -24.215 1.00 76.81 95 ALA A N 1
ATOM 750 C CA . ALA A 1 95 ? 1.315 -3.923 -25.478 1.00 76.81 95 ALA A CA 1
ATOM 751 C C . ALA A 1 95 ? 0.681 -2.549 -25.250 1.00 76.81 95 ALA A C 1
ATOM 753 O O . ALA A 1 95 ? -0.516 -2.463 -24.978 1.00 76.81 95 ALA A O 1
ATOM 754 N N . PHE A 1 96 ? 1.483 -1.492 -25.365 1.00 81.69 96 PHE A N 1
ATOM 755 C CA . PHE A 1 96 ? 0.981 -0.121 -25.370 1.00 81.69 96 PHE A CA 1
ATOM 756 C C . PHE A 1 96 ? 0.270 0.149 -26.692 1.00 81.69 96 PHE A C 1
ATOM 758 O O . PHE A 1 96 ? 0.853 -0.005 -27.765 1.00 81.69 96 PHE A O 1
ATOM 765 N N . ASP A 1 97 ? -1.000 0.528 -26.619 1.00 80.44 97 ASP A N 1
ATOM 766 C CA . ASP A 1 97 ? -1.816 0.837 -27.789 1.00 80.44 97 ASP A CA 1
ATOM 767 C C . ASP A 1 97 ? -1.724 2.311 -28.204 1.00 80.44 97 ASP A C 1
ATOM 769 O O . ASP A 1 97 ? -2.032 2.643 -29.351 1.00 80.44 97 ASP A O 1
ATOM 773 N N . ARG A 1 98 ? -1.281 3.197 -27.302 1.00 82.69 98 ARG A N 1
ATOM 774 C CA . ARG A 1 98 ? -1.189 4.644 -27.524 1.00 82.69 98 ARG A CA 1
ATOM 775 C C . ARG A 1 98 ? 0.093 5.206 -26.917 1.00 82.69 98 ARG A C 1
ATOM 777 O O . ARG A 1 98 ? 0.377 5.002 -25.746 1.00 82.69 98 ARG A O 1
ATOM 784 N N . GLU A 1 99 ? 0.862 5.920 -27.735 1.00 78.12 99 GLU A N 1
ATOM 785 C CA . GLU A 1 99 ? 2.196 6.426 -27.368 1.00 78.12 99 GLU A CA 1
ATOM 786 C C . GLU A 1 99 ? 2.154 7.575 -26.348 1.00 78.12 99 GLU A C 1
ATOM 788 O O . GLU A 1 99 ? 3.072 7.719 -25.550 1.00 78.12 99 GLU A O 1
ATOM 793 N N . GLU A 1 100 ? 1.077 8.361 -26.351 1.00 82.00 100 GLU A N 1
ATOM 794 C CA . GLU A 1 100 ? 0.907 9.543 -25.492 1.00 82.00 100 GLU A CA 1
ATOM 795 C C . GLU A 1 100 ? 0.107 9.243 -24.208 1.00 82.00 100 GLU A C 1
ATOM 797 O O . GLU A 1 100 ? -0.092 10.127 -23.373 1.00 82.00 100 GLU A O 1
ATOM 802 N N . ASP A 1 101 ? -0.388 8.011 -24.054 1.00 86.62 101 ASP A N 1
ATOM 803 C CA . ASP A 1 101 ? -1.226 7.626 -22.919 1.00 86.62 101 ASP A CA 1
ATOM 804 C C . ASP A 1 101 ? -0.372 7.250 -21.698 1.00 86.62 101 ASP A C 1
ATOM 806 O O . ASP A 1 101 ? 0.751 6.750 -21.796 1.00 86.62 101 ASP A O 1
ATOM 810 N N . ILE A 1 102 ? -0.941 7.465 -20.511 1.00 87.12 102 ILE A N 1
ATOM 811 C CA . ILE A 1 102 ? -0.317 7.118 -19.235 1.00 87.12 102 ILE A CA 1
ATOM 812 C C . ILE A 1 102 ? -0.913 5.804 -18.741 1.00 87.12 102 ILE A C 1
ATOM 814 O O . ILE A 1 102 ? -2.120 5.694 -18.532 1.00 87.12 102 ILE A O 1
ATOM 818 N N . TYR A 1 103 ? -0.053 4.822 -18.484 1.00 85.38 103 TYR A N 1
ATOM 819 C CA . TYR A 1 103 ? -0.454 3.511 -17.982 1.00 85.38 103 TYR A CA 1
ATOM 820 C C . TYR A 1 103 ? 0.021 3.335 -16.542 1.00 85.38 103 TYR A C 1
ATOM 822 O O . TYR A 1 103 ? 1.191 3.547 -16.231 1.00 85.38 103 TYR A O 1
ATOM 830 N N . SER A 1 104 ? -0.894 2.923 -15.663 1.00 83.56 104 SER A N 1
ATOM 831 C CA . SER A 1 104 ? -0.590 2.632 -14.259 1.00 83.56 104 SER A CA 1
ATOM 832 C C . SER A 1 104 ? -0.490 1.126 -14.021 1.00 83.56 104 SER A C 1
ATOM 834 O O . SER A 1 104 ? -1.362 0.361 -14.432 1.00 83.56 104 SER A O 1
ATOM 836 N N . PHE A 1 105 ? 0.555 0.708 -13.310 1.00 82.75 105 PHE A N 1
ATOM 837 C CA . PHE A 1 105 ? 0.795 -0.679 -12.909 1.00 82.75 105 PHE A CA 1
ATOM 838 C C . PHE A 1 105 ? 0.804 -0.757 -11.382 1.00 82.75 105 PHE A C 1
ATOM 840 O O . PHE A 1 105 ? 1.439 0.072 -10.734 1.00 82.75 105 PHE A O 1
ATOM 847 N N . THR A 1 106 ? 0.083 -1.715 -10.790 1.00 73.50 106 THR A N 1
ATOM 848 C CA . THR A 1 106 ? -0.077 -1.769 -9.328 1.00 73.50 106 THR A CA 1
ATOM 849 C C . THR A 1 106 ? -0.366 -3.174 -8.813 1.00 73.50 106 THR A C 1
ATOM 851 O O . THR A 1 106 ? -1.206 -3.877 -9.354 1.00 73.50 106 THR A O 1
ATOM 854 N N . ALA A 1 107 ? 0.249 -3.612 -7.716 1.00 73.38 107 ALA A N 1
ATOM 855 C CA . ALA A 1 107 ? -0.037 -4.929 -7.129 1.00 73.38 107 ALA A CA 1
ATOM 856 C C . ALA A 1 107 ? -1.534 -5.148 -6.808 1.00 73.38 107 ALA A C 1
ATOM 858 O O . ALA A 1 107 ? -2.047 -6.262 -6.904 1.00 73.38 107 ALA A O 1
ATOM 859 N N . SER A 1 108 ? -2.251 -4.081 -6.448 1.00 73.06 108 SER A N 1
ATOM 860 C CA . SER A 1 108 ? -3.691 -4.093 -6.163 1.00 73.06 108 SER A CA 1
ATOM 861 C C . SER A 1 108 ? -4.321 -2.722 -6.416 1.00 73.06 108 SER A C 1
ATOM 863 O O . SER A 1 108 ? -3.607 -1.744 -6.621 1.00 73.06 108 SER A O 1
ATOM 865 N N . ALA A 1 109 ? -5.653 -2.617 -6.423 1.00 76.56 109 ALA A N 1
ATOM 866 C CA . ALA A 1 109 ? -6.313 -1.318 -6.567 1.00 76.56 109 ALA A CA 1
ATOM 867 C C . ALA A 1 109 ? -5.871 -0.369 -5.430 1.00 76.56 109 ALA A C 1
ATOM 869 O O . ALA A 1 109 ? -6.170 -0.656 -4.269 1.00 76.56 109 ALA A O 1
ATOM 870 N N . PRO A 1 110 ? -5.170 0.744 -5.724 1.00 80.81 110 PRO A N 1
ATOM 871 C CA . PRO A 1 110 ? -4.599 1.580 -4.679 1.00 80.81 110 PRO A CA 1
ATOM 872 C C . PRO A 1 110 ? -5.691 2.363 -3.943 1.00 80.81 110 PRO A C 1
ATOM 874 O O . PRO A 1 110 ? -6.653 2.866 -4.541 1.00 80.81 110 PRO A O 1
ATOM 877 N N . TYR A 1 111 ? -5.515 2.508 -2.629 1.00 85.56 111 TYR A N 1
ATOM 878 C CA . TYR A 1 111 ? -6.362 3.339 -1.779 1.00 85.56 111 TYR A CA 1
ATOM 879 C C . TYR A 1 111 ? -5.506 4.339 -1.008 1.00 85.56 111 TYR A C 1
ATOM 881 O O . TYR A 1 111 ? -4.948 4.041 0.044 1.00 85.56 111 TYR A O 1
ATOM 889 N N . SER A 1 112 ? -5.389 5.530 -1.585 1.00 90.69 112 SER A N 1
ATOM 890 C CA . SER A 1 112 ? -4.522 6.586 -1.081 1.00 90.69 112 SER A CA 1
ATOM 891 C C . SER A 1 112 ? -5.117 7.262 0.166 1.00 90.69 112 SER A C 1
ATOM 893 O O . SER A 1 112 ? -6.340 7.349 0.321 1.00 90.69 112 SER A O 1
ATOM 895 N N . TYR A 1 113 ? -4.269 7.774 1.055 1.00 91.50 113 TYR A N 1
ATOM 896 C CA . TYR A 1 113 ? -4.668 8.625 2.174 1.00 91.50 113 TYR A CA 1
ATOM 897 C C . TYR A 1 113 ? -5.421 9.869 1.686 1.00 91.50 113 TYR A C 1
ATOM 899 O O . TYR A 1 113 ? -6.474 10.199 2.232 1.00 91.50 113 TYR A O 1
ATOM 907 N N . SER A 1 114 ? -4.990 10.503 0.591 1.00 93.12 114 SER A N 1
ATOM 908 C CA . SER A 1 114 ? -5.737 11.625 -0.007 1.00 93.12 114 SER A CA 1
ATOM 909 C C . SER A 1 114 ? -7.165 11.230 -0.410 1.00 93.12 114 SER A C 1
ATOM 911 O O . SER A 1 114 ? -8.113 12.006 -0.247 1.00 93.12 114 SER A O 1
ATOM 913 N N . ARG A 1 115 ? -7.347 10.009 -0.935 1.00 93.31 115 ARG A N 1
ATOM 914 C CA . ARG A 1 115 ? -8.670 9.462 -1.268 1.00 93.31 115 ARG A CA 1
ATOM 915 C C . ARG A 1 115 ? -9.496 9.188 -0.014 1.00 93.31 115 ARG A C 1
ATOM 917 O O . ARG A 1 115 ? -10.685 9.509 -0.011 1.00 93.31 115 ARG A O 1
ATOM 924 N N . LEU A 1 116 ? -8.878 8.653 1.039 1.00 89.94 116 LEU A N 1
ATOM 925 C CA . LEU A 1 116 ? -9.525 8.457 2.334 1.00 89.94 116 LEU A CA 1
ATOM 926 C C . LEU A 1 116 ? -10.039 9.777 2.913 1.00 89.94 116 LEU A C 1
ATOM 928 O O . LEU A 1 116 ? -11.209 9.849 3.276 1.00 89.94 116 LEU A O 1
ATOM 932 N N . GLN A 1 117 ? -9.211 10.823 2.941 1.00 93.38 117 GLN A N 1
ATOM 933 C CA . GLN A 1 117 ? -9.601 12.137 3.465 1.00 93.38 117 GLN A CA 1
ATOM 934 C C . GLN A 1 117 ? -10.840 12.683 2.745 1.00 93.38 117 GLN A C 1
ATOM 936 O O . GLN A 1 117 ? -11.822 13.054 3.384 1.00 93.38 117 GLN A O 1
ATOM 941 N N . LYS A 1 118 ? -10.858 12.622 1.405 1.00 92.88 118 LYS A N 1
ATOM 942 C CA . LYS A 1 118 ? -12.038 13.009 0.611 1.00 92.88 118 LYS A CA 1
ATOM 943 C C . LYS A 1 118 ? -13.271 12.179 0.967 1.00 92.88 118 LYS A C 1
ATOM 945 O O . LYS A 1 118 ? -14.371 12.724 1.044 1.00 92.88 118 LYS A O 1
ATOM 950 N N . HIS A 1 119 ? -13.107 10.869 1.158 1.00 90.94 119 HIS A N 1
ATOM 951 C CA . HIS A 1 119 ? -14.209 9.984 1.522 1.00 90.94 119 HIS A CA 1
ATOM 952 C C . HIS A 1 119 ? -14.786 10.324 2.898 1.00 90.94 119 HIS A C 1
ATOM 954 O O . HIS A 1 119 ? -16.003 10.439 3.017 1.00 90.94 119 HIS A O 1
ATOM 960 N N . LEU A 1 120 ? -13.930 10.557 3.896 1.00 88.06 120 LEU A N 1
ATOM 961 C CA . LEU A 1 120 ? -14.346 10.954 5.242 1.00 88.06 120 LEU A CA 1
ATOM 962 C C . LEU A 1 120 ? -15.105 12.283 5.220 1.00 88.06 120 LEU A C 1
ATOM 964 O O . LEU A 1 120 ? -16.227 12.331 5.710 1.00 88.06 120 LEU A O 1
ATOM 968 N N . THR A 1 121 ? -14.594 13.307 4.528 1.00 89.12 121 THR A N 1
ATOM 969 C CA . THR A 1 121 ? -15.300 14.594 4.391 1.00 89.12 121 THR A CA 1
ATOM 970 C C . THR A 1 121 ? -16.677 14.446 3.733 1.00 89.12 121 THR A C 1
ATOM 972 O O . THR A 1 121 ? -17.631 15.130 4.103 1.00 89.12 121 THR A O 1
ATOM 975 N N . MET A 1 122 ? -16.811 13.579 2.723 1.00 88.50 122 MET A N 1
ATOM 976 C CA . MET A 1 122 ? -18.113 13.308 2.099 1.00 88.50 122 MET A CA 1
ATOM 977 C C . MET A 1 122 ? -19.048 12.529 3.025 1.00 88.50 122 MET A C 1
ATOM 979 O O . MET A 1 122 ? -20.260 12.743 2.987 1.00 88.50 122 MET A O 1
ATOM 983 N N . TRP A 1 123 ? -18.500 11.607 3.815 1.00 84.94 123 TRP A N 1
ATOM 984 C CA . TRP A 1 123 ? -19.262 10.785 4.742 1.00 84.94 123 TRP A CA 1
ATOM 985 C C . TRP A 1 123 ? -19.787 11.603 5.923 1.00 84.94 123 TRP A C 1
ATOM 987 O O . TRP A 1 123 ? -20.977 11.526 6.205 1.00 84.94 123 TRP A O 1
ATOM 997 N N . GLU A 1 124 ? -18.960 12.462 6.521 1.00 83.94 124 GLU A N 1
ATOM 998 C CA . GLU A 1 124 ? -19.347 13.385 7.598 1.00 83.94 124 GLU A CA 1
ATOM 999 C C . GLU A 1 124 ? -20.516 14.282 7.176 1.00 83.94 124 GLU A C 1
ATOM 1001 O O . GLU A 1 124 ? -21.539 14.323 7.850 1.00 83.94 124 GLU A O 1
ATOM 1006 N N . LYS A 1 125 ? -20.440 14.889 5.983 1.00 83.38 125 LYS A N 1
ATOM 1007 C CA . LYS A 1 125 ? -21.536 15.704 5.423 1.00 83.38 125 LYS A CA 1
ATOM 1008 C C . LYS A 1 125 ? -22.850 14.939 5.243 1.00 83.38 125 LYS A C 1
ATOM 1010 O O . LYS A 1 125 ? -23.914 15.548 5.199 1.00 83.38 125 LYS A O 1
ATOM 1015 N N . ARG A 1 126 ? -22.782 13.619 5.047 1.00 81.19 126 ARG A N 1
ATOM 1016 C CA . ARG A 1 126 ? -23.953 12.746 4.874 1.00 81.19 126 ARG A CA 1
ATOM 1017 C C . ARG A 1 126 ? -24.469 12.186 6.194 1.00 81.19 126 ARG A C 1
ATOM 1019 O O . ARG A 1 126 ? -25.652 11.871 6.270 1.00 81.19 126 ARG A O 1
ATOM 1026 N N . ALA A 1 127 ? -23.607 12.032 7.196 1.00 71.62 127 ALA A N 1
ATOM 1027 C CA . ALA A 1 127 ? -23.959 11.452 8.486 1.00 71.62 127 ALA A CA 1
ATOM 1028 C C . ALA A 1 127 ? -25.031 12.286 9.213 1.00 71.62 127 ALA A C 1
ATOM 1030 O O . ALA A 1 127 ? -25.949 11.704 9.787 1.00 71.62 127 ALA A O 1
ATOM 1031 N N . ASP A 1 128 ? -24.991 13.616 9.075 1.00 62.19 128 ASP A N 1
ATOM 1032 C CA . ASP A 1 128 ? -25.975 14.543 9.659 1.00 62.19 128 ASP A CA 1
ATOM 1033 C C . ASP A 1 128 ? -27.397 14.404 9.074 1.00 62.19 128 ASP A C 1
ATOM 1035 O O . ASP A 1 128 ? -28.367 14.860 9.677 1.00 62.19 128 ASP A O 1
ATOM 1039 N N . ALA A 1 129 ? -27.556 13.765 7.908 1.00 62.88 129 ALA A N 1
ATOM 1040 C CA . ALA A 1 129 ? -28.847 13.648 7.223 1.00 62.88 129 ALA A CA 1
ATOM 1041 C C . ALA A 1 129 ? -29.710 12.461 7.698 1.00 62.88 129 ALA A C 1
ATOM 1043 O O . ALA A 1 129 ? -30.856 12.327 7.266 1.00 62.88 129 ALA A O 1
ATOM 1044 N N . PHE A 1 130 ? -29.195 11.591 8.573 1.00 57.59 130 PHE A N 1
ATOM 1045 C CA . PHE A 1 130 ? -29.949 10.446 9.087 1.00 57.59 130 PHE A CA 1
ATOM 1046 C C . PHE A 1 130 ? -30.604 10.786 10.431 1.00 57.59 130 PHE A C 1
ATOM 1048 O O . PHE A 1 130 ? -30.040 10.553 11.498 1.00 57.59 130 PHE A O 1
ATOM 1055 N N . ALA A 1 131 ? -31.823 11.327 10.379 1.00 50.03 131 ALA A N 1
ATOM 1056 C CA . ALA A 1 131 ? -32.654 11.541 11.559 1.00 50.03 131 ALA A CA 1
ATOM 1057 C C . ALA A 1 131 ? -33.400 10.252 11.955 1.00 50.03 131 ALA A C 1
ATOM 1059 O O . ALA A 1 131 ? -34.051 9.614 11.130 1.00 50.03 131 ALA A O 1
ATOM 1060 N N . THR A 1 132 ? -33.319 9.927 13.250 1.00 56.47 132 THR A N 1
ATOM 1061 C CA . THR A 1 132 ? -33.888 8.778 13.989 1.00 56.47 132 THR A CA 1
ATOM 1062 C C . THR A 1 132 ? -33.327 7.394 13.650 1.00 56.47 132 THR A C 1
ATOM 1064 O O . THR A 1 132 ? -33.596 6.810 12.605 1.00 56.47 132 THR A O 1
ATOM 1067 N N . ARG A 1 133 ? -32.563 6.835 14.599 1.00 55.06 133 ARG A N 1
ATOM 1068 C CA . ARG A 1 133 ? -32.054 5.462 14.564 1.00 55.06 133 ARG A CA 1
ATOM 1069 C C . ARG A 1 133 ? -32.128 4.871 15.970 1.00 55.06 133 ARG A C 1
ATOM 1071 O O . ARG A 1 133 ? -31.528 5.417 16.892 1.00 55.06 133 ARG A O 1
ATOM 1078 N N . GLU A 1 134 ? -32.836 3.760 16.133 1.00 61.69 134 GLU A N 1
ATOM 1079 C CA . GLU A 1 134 ? -32.632 2.890 17.291 1.00 61.69 134 GLU A CA 1
ATOM 1080 C C . GLU A 1 134 ? -31.269 2.205 17.109 1.00 61.69 134 GLU A C 1
ATOM 1082 O O . GLU A 1 134 ? -31.007 1.563 16.088 1.00 61.69 134 GLU A O 1
ATOM 1087 N N . SER A 1 135 ? -30.345 2.435 18.042 1.00 63.22 135 SER A N 1
ATOM 1088 C CA . SER A 1 135 ? -28.990 1.882 17.973 1.00 63.22 135 SER A CA 1
ATOM 1089 C C . SER A 1 135 ? -29.007 0.425 18.432 1.00 63.22 135 SER A C 1
ATOM 1091 O O . SER A 1 135 ? -29.210 0.155 19.611 1.00 63.22 135 SER A O 1
ATOM 1093 N N . ILE A 1 136 ? -28.799 -0.509 17.501 1.00 70.62 136 ILE A N 1
ATOM 1094 C CA . ILE A 1 136 ? -28.721 -1.954 17.792 1.00 70.62 136 ILE A CA 1
ATOM 1095 C C . ILE A 1 136 ? -27.282 -2.359 18.158 1.00 70.62 136 ILE A C 1
ATOM 1097 O O . ILE A 1 136 ? -27.072 -3.288 18.930 1.00 70.62 136 ILE A O 1
ATOM 1101 N N . ALA A 1 137 ? -26.286 -1.652 17.617 1.00 71.06 137 ALA A N 1
ATOM 1102 C CA . ALA A 1 137 ? -24.869 -1.847 17.902 1.00 71.06 137 ALA A CA 1
ATOM 1103 C C . ALA A 1 137 ? -24.087 -0.565 17.590 1.00 71.06 137 ALA A C 1
ATOM 1105 O O . ALA A 1 137 ? -24.446 0.188 16.680 1.00 71.06 137 ALA A O 1
ATOM 1106 N N . GLN A 1 138 ? -22.989 -0.346 18.312 1.00 75.75 138 GLN A N 1
ATOM 1107 C CA . GLN A 1 138 ? -22.036 0.722 18.026 1.00 75.75 138 GLN A CA 1
ATOM 1108 C C . GLN A 1 138 ? -20.788 0.130 17.371 1.00 75.75 138 GLN A C 1
ATOM 1110 O O . GLN A 1 138 ? -20.194 -0.812 17.887 1.00 75.75 138 GLN A O 1
ATOM 1115 N N . SER A 1 139 ? -20.376 0.694 16.236 1.00 77.88 139 SER A N 1
ATOM 1116 C CA . SER A 1 139 ? -19.154 0.293 15.539 1.00 77.88 139 SER A CA 1
ATOM 1117 C C . SER A 1 139 ? -18.166 1.448 15.506 1.00 77.88 139 SER A C 1
ATOM 1119 O O . SER A 1 139 ? -18.509 2.558 15.100 1.00 77.88 139 SER A O 1
ATOM 1121 N N . THR A 1 140 ? -16.928 1.159 15.887 1.00 81.56 140 THR A N 1
ATOM 1122 C CA . THR A 1 140 ? -15.799 2.082 15.778 1.00 81.56 140 THR A CA 1
ATOM 1123 C C . THR A 1 140 ? -14.888 1.575 14.671 1.00 81.56 140 THR A C 1
ATOM 1125 O O . THR A 1 140 ? -14.424 0.439 14.727 1.00 81.56 140 THR A O 1
ATOM 1128 N N . VAL A 1 141 ? -14.650 2.399 13.649 1.00 84.06 141 VAL A N 1
ATOM 1129 C CA . VAL A 1 141 ? -13.882 2.008 12.459 1.00 84.06 141 VAL A CA 1
ATOM 1130 C C . VAL A 1 141 ? -12.646 2.887 12.337 1.00 84.06 141 VAL A C 1
ATOM 1132 O O . VAL A 1 141 ? -12.755 4.110 12.291 1.00 84.06 141 VAL A O 1
ATOM 1135 N N . ILE A 1 142 ? -11.476 2.256 12.241 1.00 86.62 142 ILE A N 1
ATOM 1136 C CA . ILE A 1 142 ? -10.210 2.913 11.901 1.00 86.62 142 ILE A CA 1
ATOM 1137 C C . ILE A 1 142 ? -9.915 2.576 10.436 1.00 86.62 142 ILE A C 1
ATOM 1139 O O . ILE A 1 142 ? -9.470 1.466 10.145 1.00 86.62 142 ILE A O 1
ATOM 1143 N N . PRO A 1 143 ? -10.194 3.486 9.488 1.00 87.75 143 PRO A N 1
ATOM 1144 C CA . PRO A 1 143 ? -10.146 3.163 8.062 1.00 87.75 143 PRO A CA 1
ATOM 1145 C C . PRO A 1 143 ? -8.722 2.976 7.520 1.00 87.75 143 PRO A C 1
ATOM 1147 O O . PRO A 1 143 ? -8.545 2.381 6.460 1.00 87.75 143 PRO A O 1
ATOM 1150 N N . MET A 1 144 ? -7.711 3.501 8.215 1.00 90.31 144 MET A N 1
ATOM 1151 C CA . MET A 1 144 ? -6.306 3.367 7.841 1.00 90.31 144 MET A CA 1
ATOM 1152 C C . MET A 1 144 ? -5.425 3.488 9.080 1.00 90.31 144 MET A C 1
ATOM 1154 O O . MET A 1 144 ? -5.361 4.547 9.698 1.00 90.31 144 MET A O 1
ATOM 1158 N N . LEU A 1 145 ? -4.743 2.397 9.433 1.00 91.50 145 LEU A N 1
ATOM 1159 C CA . LEU A 1 145 ? -3.851 2.355 10.594 1.00 91.50 145 LEU A CA 1
ATOM 1160 C C . LEU A 1 145 ? -2.433 2.857 10.276 1.00 91.50 145 LEU A C 1
ATOM 1162 O O . LEU A 1 145 ? -1.767 3.394 11.154 1.00 91.50 145 LEU A O 1
ATOM 1166 N N . ASN A 1 146 ? -1.977 2.688 9.028 1.00 93.62 146 ASN A N 1
ATOM 1167 C CA . ASN A 1 146 ? -0.620 3.024 8.582 1.00 93.62 146 ASN A CA 1
ATOM 1168 C C . ASN A 1 146 ? -0.628 4.048 7.426 1.00 93.62 146 ASN A C 1
ATOM 1170 O O . ASN A 1 146 ? -0.319 3.680 6.289 1.00 93.62 146 ASN A O 1
ATOM 1174 N N . PRO A 1 147 ? -1.017 5.313 7.673 1.00 93.44 147 PRO A N 1
ATOM 1175 C CA . PRO A 1 147 ? -1.039 6.339 6.630 1.00 93.44 147 PRO A CA 1
ATOM 1176 C C . PRO A 1 147 ? 0.352 6.632 6.054 1.00 93.44 147 PRO A C 1
ATOM 1178 O O . PRO A 1 147 ? 0.473 6.841 4.849 1.00 93.44 147 PRO A O 1
ATOM 1181 N N . ASP A 1 148 ? 1.402 6.565 6.876 1.00 91.88 148 ASP A N 1
ATOM 1182 C CA . ASP A 1 148 ? 2.775 6.827 6.436 1.00 91.88 148 ASP A CA 1
ATOM 1183 C C . ASP A 1 148 ? 3.260 5.759 5.452 1.00 91.88 148 ASP A C 1
ATOM 1185 O O . ASP A 1 148 ? 3.773 6.076 4.379 1.00 91.88 148 ASP A O 1
ATOM 1189 N N . GLY A 1 149 ? 3.046 4.479 5.779 1.00 91.12 149 GLY A N 1
ATOM 1190 C CA . GLY A 1 149 ? 3.388 3.377 4.885 1.00 91.12 149 GLY A CA 1
ATOM 1191 C C . GLY A 1 149 ? 2.632 3.451 3.558 1.00 91.12 149 GLY A C 1
ATOM 1192 O O . GLY A 1 149 ? 3.241 3.262 2.507 1.00 91.12 149 GLY A O 1
ATOM 1193 N N . VAL A 1 150 ? 1.340 3.806 3.588 1.00 89.75 150 VAL A N 1
ATOM 1194 C CA . VAL A 1 150 ? 0.529 4.021 2.374 1.00 89.75 150 VAL A CA 1
ATOM 1195 C C . VAL A 1 150 ? 1.107 5.144 1.520 1.00 89.75 150 VAL A C 1
ATOM 1197 O O . VAL A 1 150 ? 1.289 4.968 0.315 1.00 89.75 150 VAL A O 1
ATOM 1200 N N . PHE A 1 151 ? 1.430 6.286 2.128 1.00 92.12 151 PHE A N 1
ATOM 1201 C CA . PHE A 1 151 ? 1.982 7.425 1.401 1.00 92.12 151 PHE A CA 1
ATOM 1202 C C . PHE A 1 151 ? 3.303 7.068 0.707 1.00 92.12 151 PHE A C 1
ATOM 1204 O O . PHE A 1 151 ? 3.486 7.386 -0.468 1.00 92.12 151 PHE A O 1
ATOM 1211 N N . LEU A 1 152 ? 4.176 6.340 1.408 1.00 91.00 152 LEU A N 1
ATOM 1212 C CA . LEU A 1 152 ? 5.499 5.924 0.936 1.00 91.00 152 LEU A CA 1
ATOM 1213 C C . LEU A 1 152 ? 5.485 4.739 -0.040 1.00 91.00 152 LEU A C 1
ATOM 1215 O O . LEU A 1 152 ? 6.546 4.385 -0.553 1.00 91.00 152 LEU A O 1
ATOM 1219 N N . GLY A 1 153 ? 4.334 4.100 -0.263 1.00 88.31 153 GLY A N 1
ATOM 1220 C CA . GLY A 1 153 ? 4.246 2.876 -1.063 1.00 88.31 153 GLY A CA 1
ATOM 1221 C C . GLY A 1 153 ? 4.853 1.640 -0.386 1.00 88.31 153 GLY A C 1
ATOM 1222 O O . GLY A 1 153 ? 5.146 0.659 -1.069 1.00 88.31 153 GLY A O 1
ATOM 1223 N N . ASN A 1 154 ? 5.033 1.666 0.939 1.00 88.81 154 ASN A N 1
ATOM 1224 C CA . ASN A 1 154 ? 5.467 0.501 1.708 1.00 88.81 154 ASN A CA 1
ATOM 1225 C C . ASN A 1 154 ? 4.388 -0.597 1.674 1.00 88.81 154 ASN A C 1
ATOM 1227 O O . ASN A 1 154 ? 3.187 -0.327 1.687 1.00 88.81 154 ASN A O 1
ATOM 1231 N N . GLN A 1 155 ? 4.820 -1.853 1.705 1.00 82.69 155 GLN A N 1
ATOM 1232 C CA . GLN A 1 155 ? 3.952 -3.029 1.681 1.00 82.69 155 GLN A CA 1
ATOM 1233 C C . GLN A 1 155 ? 3.590 -3.535 3.078 1.00 82.69 155 GLN A C 1
ATOM 1235 O O . GLN A 1 155 ? 2.471 -4.000 3.300 1.00 82.69 155 GLN A O 1
ATOM 1240 N N . ARG A 1 156 ? 4.532 -3.508 4.030 1.00 84.56 156 ARG A N 1
ATOM 1241 C CA . ARG A 1 156 ? 4.377 -4.185 5.325 1.00 84.56 156 ARG A CA 1
ATOM 1242 C C . ARG A 1 156 ? 4.688 -3.310 6.531 1.00 84.56 156 ARG A C 1
ATOM 1244 O O . ARG A 1 156 ? 4.125 -3.582 7.592 1.00 84.56 156 ARG A O 1
ATOM 1251 N N . SER A 1 157 ? 5.585 -2.335 6.412 1.00 89.31 157 SER A N 1
ATOM 1252 C CA . SER A 1 157 ? 5.993 -1.497 7.545 1.00 89.31 157 SER A CA 1
ATOM 1253 C C . SER A 1 157 ? 5.537 -0.044 7.491 1.00 89.31 157 SER A C 1
ATOM 1255 O O . SER A 1 157 ? 5.198 0.502 6.440 1.00 89.31 157 SER A O 1
ATOM 1257 N N . ASP A 1 158 ? 5.536 0.584 8.663 1.00 90.81 158 ASP A N 1
ATOM 1258 C CA . ASP A 1 158 ? 5.427 2.035 8.820 1.00 90.81 158 ASP A CA 1
ATOM 1259 C C . ASP A 1 158 ? 6.702 2.772 8.359 1.00 90.81 158 ASP A C 1
ATOM 1261 O O . ASP A 1 158 ? 7.623 2.172 7.793 1.00 90.81 158 ASP A O 1
ATOM 1265 N N . LEU A 1 159 ? 6.749 4.089 8.587 1.00 91.88 159 LEU A N 1
ATOM 1266 C CA . LEU A 1 159 ? 7.891 4.949 8.259 1.00 91.88 159 LEU A CA 1
ATOM 1267 C C . LEU A 1 159 ? 9.202 4.498 8.928 1.00 91.88 159 LEU A C 1
ATOM 1269 O O . LEU A 1 159 ? 10.275 4.664 8.348 1.00 91.88 159 LEU A O 1
ATOM 1273 N N . LEU A 1 160 ? 9.129 3.933 10.136 1.00 93.69 160 LEU A N 1
ATOM 1274 C CA . LEU A 1 160 ? 10.293 3.496 10.910 1.00 93.69 160 LEU A CA 1
ATOM 1275 C C . LEU A 1 160 ? 10.699 2.049 10.600 1.00 93.69 160 LEU A C 1
ATOM 1277 O O . LEU A 1 160 ? 11.641 1.529 11.199 1.00 93.69 160 LEU A O 1
ATOM 1281 N N . GLY A 1 161 ? 10.026 1.398 9.650 1.00 91.12 161 GLY A N 1
ATOM 1282 C CA . GLY A 1 161 ? 10.312 0.021 9.264 1.00 91.12 161 GLY A CA 1
ATOM 1283 C C . GLY A 1 161 ? 9.689 -1.019 10.200 1.00 91.12 161 GLY A C 1
ATOM 1284 O O . GLY A 1 161 ? 9.983 -2.213 10.063 1.00 91.12 161 GLY A O 1
ATOM 1285 N N . ALA A 1 162 ? 8.814 -0.612 11.124 1.00 90.25 162 ALA A N 1
ATOM 1286 C CA . ALA A 1 162 ? 8.159 -1.514 12.057 1.00 90.25 162 ALA A CA 1
ATOM 1287 C C . ALA A 1 162 ? 6.936 -2.189 11.427 1.00 90.25 162 ALA A C 1
ATOM 1289 O O . ALA A 1 162 ? 6.165 -1.601 10.670 1.00 90.25 162 ALA A O 1
ATOM 1290 N N . ASP A 1 163 ? 6.754 -3.467 11.750 1.00 89.12 163 ASP A N 1
ATOM 1291 C CA . ASP A 1 163 ? 5.543 -4.205 11.415 1.00 89.12 163 ASP A CA 1
ATOM 1292 C C . ASP A 1 163 ? 4.504 -3.954 12.512 1.00 89.12 163 ASP A C 1
ATOM 1294 O O . ASP A 1 163 ? 4.571 -4.573 13.573 1.00 89.12 163 ASP A O 1
ATOM 1298 N N . LEU A 1 164 ? 3.543 -3.061 12.253 1.00 86.75 164 LEU A N 1
ATOM 1299 C CA . LEU A 1 164 ? 2.541 -2.660 13.247 1.00 86.75 164 LEU A CA 1
ATOM 1300 C C . LEU A 1 164 ? 1.794 -3.858 13.852 1.00 86.75 164 LEU A C 1
ATOM 1302 O O . LEU A 1 164 ? 1.545 -3.885 15.054 1.00 86.75 164 LEU A O 1
ATOM 1306 N N . ASN A 1 165 ? 1.525 -4.906 13.063 1.00 86.69 165 ASN A N 1
ATOM 1307 C CA . ASN A 1 165 ? 0.832 -6.103 13.549 1.00 86.69 165 ASN A CA 1
ATOM 1308 C C . ASN A 1 165 ? 1.752 -7.073 14.330 1.00 86.69 165 ASN A C 1
ATOM 1310 O O . ASN A 1 165 ? 1.395 -8.221 14.604 1.00 86.69 165 ASN A O 1
ATOM 1314 N N . ARG A 1 166 ? 2.982 -6.656 14.638 1.00 85.94 166 ARG A N 1
ATOM 1315 C CA . ARG A 1 166 ? 3.929 -7.325 15.543 1.00 85.94 166 ARG A CA 1
ATOM 1316 C C . ARG A 1 166 ? 4.376 -6.413 16.687 1.00 85.94 166 ARG A C 1
ATOM 1318 O O . ARG A 1 166 ? 5.162 -6.861 17.514 1.00 85.94 166 ARG A O 1
ATOM 1325 N N . SER A 1 167 ? 3.860 -5.185 16.736 1.00 88.69 167 SER A N 1
ATOM 1326 C CA . SER A 1 167 ? 4.271 -4.156 17.692 1.00 88.69 167 SER A CA 1
ATOM 1327 C C . SER A 1 167 ? 3.211 -3.832 18.751 1.00 88.69 167 SER A C 1
ATOM 1329 O O . SER A 1 167 ? 3.380 -2.875 19.498 1.00 88.69 167 SER A O 1
ATOM 1331 N N . TRP A 1 168 ? 2.106 -4.585 18.829 1.00 83.25 168 TRP A N 1
ATOM 1332 C CA . TRP A 1 168 ? 1.019 -4.303 19.780 1.00 83.25 168 TRP A CA 1
ATOM 1333 C C . TRP A 1 168 ? 1.483 -4.332 21.248 1.00 83.25 168 TRP A C 1
ATOM 1335 O O . TRP A 1 168 ? 1.155 -3.416 21.998 1.00 83.25 168 TRP A O 1
ATOM 1345 N N . ASP A 1 169 ? 2.298 -5.322 21.634 1.00 82.19 169 ASP A N 1
ATOM 1346 C CA . ASP A 1 169 ? 2.777 -5.519 23.017 1.00 82.19 169 ASP A CA 1
ATOM 1347 C C . ASP A 1 169 ? 3.850 -4.515 23.464 1.00 82.19 169 ASP A C 1
ATOM 1349 O O . ASP A 1 169 ? 4.046 -4.277 24.653 1.00 82.19 169 ASP A O 1
ATOM 1353 N N . ASN A 1 170 ? 4.595 -3.949 22.516 1.00 86.81 170 ASN A N 1
ATOM 1354 C CA . ASN A 1 170 ? 5.739 -3.072 22.773 1.00 86.81 170 ASN A CA 1
ATOM 1355 C C . ASN A 1 170 ? 5.597 -1.724 22.050 1.00 86.81 170 ASN A C 1
ATOM 1357 O O . ASN A 1 170 ? 6.592 -1.064 21.728 1.00 86.81 170 ASN A O 1
ATOM 1361 N N . ALA A 1 171 ? 4.353 -1.314 21.792 1.00 90.25 171 ALA A N 1
ATOM 1362 C CA . ALA A 1 171 ? 4.042 -0.027 21.199 1.00 90.25 171 ALA A CA 1
ATOM 1363 C C . ALA A 1 171 ? 4.579 1.106 22.085 1.00 90.25 171 ALA A C 1
ATOM 1365 O O . ALA A 1 171 ? 4.505 1.061 23.312 1.00 90.25 171 ALA A O 1
ATOM 1366 N N . THR A 1 172 ? 5.102 2.164 21.465 1.00 93.81 172 THR A N 1
ATOM 1367 C CA . THR A 1 172 ? 5.572 3.353 22.184 1.00 93.81 172 THR A CA 1
ATOM 1368 C C . THR A 1 172 ? 4.970 4.594 21.551 1.00 93.81 172 THR A C 1
ATOM 1370 O O . THR A 1 172 ? 4.655 4.600 20.361 1.00 93.81 172 THR A O 1
ATOM 1373 N N . LYS A 1 173 ? 4.834 5.670 22.333 1.00 94.12 173 LYS A N 1
ATOM 1374 C CA . LYS A 1 173 ? 4.292 6.951 21.844 1.00 94.12 173 LYS A CA 1
ATOM 1375 C C . LYS A 1 173 ? 5.104 7.538 20.691 1.00 94.12 173 LYS A C 1
ATOM 1377 O O . LYS A 1 173 ? 4.541 8.232 19.858 1.00 94.12 173 LYS A O 1
ATOM 1382 N N . LEU A 1 174 ? 6.410 7.268 20.670 1.00 92.19 174 LEU A N 1
ATOM 1383 C CA . LEU A 1 174 ? 7.317 7.788 19.656 1.00 92.19 174 LEU A CA 1
ATOM 1384 C C . LEU A 1 174 ? 7.290 6.940 18.381 1.00 92.19 174 LEU A C 1
ATOM 1386 O O . LEU A 1 174 ? 7.174 7.492 17.296 1.00 92.19 174 LEU A O 1
ATOM 1390 N N . ALA A 1 175 ? 7.403 5.615 18.510 1.00 91.56 175 ALA A N 1
ATOM 1391 C CA . ALA A 1 175 ? 7.555 4.741 17.349 1.00 91.56 175 ALA A CA 1
ATOM 1392 C C . ALA A 1 175 ? 6.218 4.290 16.749 1.00 91.56 175 ALA A C 1
ATOM 1394 O O . ALA A 1 175 ? 6.130 4.080 15.549 1.00 91.56 175 ALA A O 1
ATOM 1395 N N . HIS A 1 176 ? 5.176 4.144 17.571 1.00 94.25 176 HIS A N 1
ATOM 1396 C CA . HIS A 1 176 ? 3.901 3.556 17.159 1.00 94.25 176 HIS A CA 1
ATOM 1397 C C . HIS A 1 176 ? 2.700 4.389 17.652 1.00 94.25 176 HIS A C 1
ATOM 1399 O O . HIS A 1 176 ? 1.811 3.848 18.320 1.00 94.25 176 HIS A O 1
ATOM 1405 N N . PRO A 1 177 ? 2.634 5.705 17.355 1.00 94.12 177 PRO A N 1
ATOM 1406 C CA . PRO A 1 177 ? 1.575 6.580 17.866 1.00 94.12 177 PRO A CA 1
ATOM 1407 C C . PRO A 1 177 ? 0.168 6.110 17.469 1.00 94.12 177 PRO A C 1
ATOM 1409 O O . PRO A 1 177 ? -0.754 6.211 18.277 1.00 94.12 177 PRO A O 1
ATOM 1412 N N . GLY A 1 178 ? 0.012 5.527 16.273 1.00 90.56 178 GLY A N 1
ATOM 1413 C CA . GLY A 1 178 ? -1.246 4.921 15.831 1.00 90.56 178 GLY A CA 1
ATOM 1414 C C . GLY A 1 178 ? -1.702 3.778 16.743 1.00 90.56 178 GLY A C 1
ATOM 1415 O O . GLY A 1 178 ? -2.837 3.792 17.208 1.00 90.56 178 GLY A O 1
ATOM 1416 N N . LEU A 1 179 ? -0.810 2.838 17.083 1.00 91.94 179 LEU A N 1
ATOM 1417 C CA . LEU A 1 179 ? -1.136 1.727 17.991 1.00 91.94 179 LEU A CA 1
ATOM 1418 C C . LEU A 1 179 ? -1.474 2.221 19.400 1.00 91.94 179 LEU A C 1
ATOM 1420 O O . LEU A 1 179 ? -2.432 1.743 20.000 1.00 91.94 179 LEU A O 1
ATOM 1424 N N . ILE A 1 180 ? -0.742 3.219 19.908 1.00 94.25 180 ILE A N 1
ATOM 1425 C CA . ILE A 1 180 ? -1.045 3.831 21.209 1.00 94.25 180 ILE A CA 1
ATOM 1426 C C . ILE A 1 180 ? -2.437 4.471 21.212 1.00 94.25 180 ILE A C 1
ATOM 1428 O O . ILE A 1 180 ? -3.182 4.305 22.177 1.00 94.25 180 ILE A O 1
ATOM 1432 N N . ALA A 1 181 ? -2.807 5.180 20.143 1.00 92.50 181 ALA A N 1
ATOM 1433 C CA . ALA A 1 181 ? -4.127 5.789 20.026 1.00 92.50 181 ALA A CA 1
ATOM 1434 C C . ALA A 1 181 ? -5.243 4.731 19.980 1.00 92.50 181 ALA A C 1
ATOM 1436 O O . ALA A 1 181 ? -6.268 4.904 20.638 1.00 92.50 181 ALA A O 1
ATOM 1437 N N . VAL A 1 182 ? -5.032 3.623 19.259 1.00 89.38 182 VAL A N 1
ATOM 1438 C CA . VAL A 1 182 ? -5.988 2.506 19.209 1.00 89.38 182 VAL A CA 1
ATOM 1439 C C . VAL A 1 182 ? -6.123 1.819 20.565 1.00 89.38 182 VAL A C 1
ATOM 1441 O O . VAL A 1 182 ? -7.246 1.617 21.019 1.00 89.38 182 VAL A O 1
ATOM 1444 N N . ASN A 1 183 ? -5.017 1.522 21.250 1.00 87.31 183 ASN A N 1
ATOM 1445 C CA . ASN A 1 183 ? -5.058 0.918 22.584 1.00 87.31 183 ASN A CA 1
ATOM 1446 C C . ASN A 1 183 ? -5.799 1.821 23.578 1.00 87.31 183 ASN A C 1
ATOM 1448 O O . ASN A 1 183 ? -6.711 1.359 24.256 1.00 87.31 183 ASN A O 1
ATOM 1452 N N . GLY A 1 184 ? -5.502 3.124 23.589 1.00 88.00 184 GLY A N 1
ATOM 1453 C CA . GLY A 1 184 ? -6.214 4.079 24.441 1.00 88.00 184 GLY A CA 1
ATOM 1454 C C . GLY A 1 184 ? -7.703 4.216 24.093 1.00 88.00 184 GLY A C 1
ATOM 1455 O O . GLY A 1 184 ? -8.524 4.455 24.975 1.00 88.00 184 GLY A O 1
ATOM 1456 N N . LEU A 1 185 ? -8.081 4.049 22.822 1.00 85.50 185 LEU A N 1
ATOM 1457 C CA . LEU A 1 185 ? -9.483 4.011 22.404 1.00 85.50 185 LEU A CA 1
ATOM 1458 C C . LEU A 1 185 ? -10.190 2.747 22.909 1.00 85.50 185 LEU A C 1
ATOM 1460 O O . LEU A 1 185 ? -11.299 2.844 23.427 1.00 85.50 185 LEU A O 1
ATOM 1464 N N . ILE A 1 186 ? -9.551 1.581 22.793 1.00 82.38 186 ILE A N 1
ATOM 1465 C CA . ILE A 1 186 ? -10.074 0.306 23.307 1.00 82.38 186 ILE A CA 1
ATOM 1466 C C . ILE A 1 186 ? -10.232 0.369 24.828 1.00 82.38 186 ILE A C 1
ATOM 1468 O O . ILE A 1 186 ? -11.278 -0.018 25.347 1.00 82.38 186 ILE A O 1
ATOM 1472 N N . GLU A 1 187 ? -9.236 0.896 25.543 1.00 82.69 187 GLU A N 1
ATOM 1473 C CA . GLU A 1 187 ? -9.303 1.104 26.991 1.00 82.69 187 GLU A CA 1
ATOM 1474 C C . GLU A 1 187 ? -10.513 1.964 27.352 1.00 82.69 187 GLU A C 1
ATOM 1476 O O . GLU A 1 187 ? -11.380 1.500 28.081 1.00 82.69 187 GLU A O 1
ATOM 1481 N N . LYS A 1 188 ? -10.663 3.152 26.754 1.00 81.81 188 LYS A N 1
ATOM 1482 C CA . LYS A 1 188 ? -11.823 4.025 27.010 1.00 81.81 188 LYS A CA 1
ATOM 1483 C C . LYS A 1 188 ? -13.160 3.341 26.733 1.00 81.81 188 LYS A C 1
ATOM 1485 O O . LYS A 1 188 ? -14.091 3.461 27.524 1.00 81.81 188 LYS A O 1
ATOM 1490 N N . LEU A 1 189 ? -13.270 2.612 25.622 1.00 75.88 189 LEU A N 1
ATOM 1491 C CA . LEU A 1 189 ? -14.501 1.898 25.272 1.00 75.88 189 LEU A CA 1
ATOM 1492 C C . LEU A 1 189 ? -14.837 0.789 26.277 1.00 75.88 189 LEU A C 1
ATOM 1494 O O . LEU A 1 189 ? -16.014 0.522 26.496 1.00 75.88 189 LEU A O 1
ATOM 1498 N N . THR A 1 190 ? -13.826 0.167 26.887 1.00 74.56 190 THR A N 1
ATOM 1499 C CA . THR A 1 190 ? -14.000 -0.964 27.811 1.00 74.56 190 THR A CA 1
ATOM 1500 C C . THR A 1 190 ? -14.132 -0.552 29.278 1.00 74.56 190 THR A C 1
ATOM 1502 O O . THR A 1 190 ? -14.836 -1.235 30.018 1.00 74.56 190 THR A O 1
ATOM 1505 N N . THR A 1 191 ? -13.503 0.544 29.716 1.00 74.19 191 THR A N 1
ATOM 1506 C CA . THR A 1 191 ? -13.540 1.007 31.118 1.00 74.19 191 THR A CA 1
ATOM 1507 C C . THR A 1 191 ? -14.495 2.173 31.364 1.00 74.19 191 THR A C 1
ATOM 1509 O O . THR A 1 191 ? -15.120 2.223 32.422 1.00 74.19 191 THR A O 1
ATOM 1512 N N . GLU A 1 192 ? -14.633 3.104 30.417 1.00 66.12 192 GLU A N 1
ATOM 1513 C CA . GLU A 1 192 ? -15.435 4.332 30.576 1.00 66.12 192 GLU A CA 1
ATOM 1514 C C . GLU A 1 192 ? -16.794 4.256 29.859 1.00 66.12 192 GLU A C 1
ATOM 1516 O O . GLU A 1 192 ? -17.681 5.087 30.085 1.00 66.12 192 GLU A O 1
ATOM 1521 N N . GLY A 1 193 ? -16.985 3.260 28.990 1.00 61.25 193 GLY A N 1
ATOM 1522 C CA . GLY A 1 193 ? -18.243 3.022 28.295 1.00 61.25 193 GLY A CA 1
ATOM 1523 C C . GLY A 1 193 ? -19.368 2.747 29.292 1.00 61.25 193 GLY A C 1
ATOM 1524 O O . GLY A 1 193 ? -19.312 1.774 30.036 1.00 61.25 193 GLY A O 1
ATOM 1525 N N . LYS A 1 194 ? -20.412 3.587 29.292 1.00 57.72 194 LYS A N 1
ATOM 1526 C CA . LYS A 1 194 ? -21.636 3.488 30.116 1.00 57.72 194 LYS A CA 1
ATOM 1527 C C . LYS A 1 194 ? -22.430 2.187 29.857 1.00 57.72 194 LYS A C 1
ATOM 1529 O O . LYS A 1 194 ? -23.538 2.237 29.334 1.00 57.72 194 LYS A O 1
ATOM 1534 N N . GLY A 1 195 ? -21.866 1.025 30.180 1.00 60.72 195 GLY A N 1
ATOM 1535 C CA . GLY A 1 195 ? -22.443 -0.294 29.902 1.00 60.72 195 GLY A CA 1
ATOM 1536 C C . GLY A 1 195 ? -22.221 -0.818 28.477 1.00 60.72 195 GLY A C 1
ATOM 1537 O O . GLY A 1 195 ? -22.870 -1.787 28.095 1.00 60.72 195 GLY A O 1
ATOM 1538 N N . ILE A 1 196 ? -21.325 -0.211 27.687 1.00 65.94 196 ILE A N 1
ATOM 1539 C CA . ILE A 1 196 ? -20.977 -0.725 26.353 1.00 65.94 196 ILE A CA 1
ATOM 1540 C C . ILE A 1 196 ? -19.939 -1.829 26.529 1.00 65.94 196 ILE A C 1
ATOM 1542 O O . ILE A 1 196 ? -18.798 -1.572 26.905 1.00 65.94 196 ILE A O 1
ATOM 1546 N N . LYS A 1 197 ? -20.344 -3.068 26.261 1.00 73.19 197 LYS A N 1
ATOM 1547 C CA . LYS A 1 197 ? -19.433 -4.208 26.211 1.00 73.19 197 LYS A CA 1
ATOM 1548 C C . LYS A 1 197 ? -18.762 -4.237 24.838 1.00 73.19 197 LYS A C 1
ATOM 1550 O O . LYS A 1 197 ? -19.443 -4.182 23.821 1.00 73.19 197 LYS A O 1
ATOM 1555 N N . LEU A 1 198 ? -17.435 -4.331 24.804 1.00 75.56 198 LEU A N 1
ATOM 1556 C CA . LEU A 1 198 ? -16.722 -4.620 23.562 1.00 75.56 198 LEU A CA 1
ATOM 1557 C C . LEU A 1 198 ? -16.949 -6.093 23.200 1.00 75.56 198 LEU A C 1
ATOM 1559 O O . LEU A 1 198 ? -16.438 -6.974 23.888 1.00 75.56 198 LEU A O 1
ATOM 1563 N N . ASP A 1 199 ? -17.729 -6.349 22.152 1.00 77.38 199 ASP A N 1
ATOM 1564 C CA . ASP A 1 199 ? -18.066 -7.715 21.736 1.00 77.38 199 ASP A CA 1
ATOM 1565 C C . ASP A 1 199 ? -16.920 -8.386 20.973 1.00 77.38 199 ASP A C 1
ATOM 1567 O O . ASP A 1 199 ? -16.491 -9.485 21.323 1.00 77.38 199 ASP A O 1
ATOM 1571 N N . PHE A 1 200 ? -16.394 -7.719 19.943 1.00 75.00 200 PHE A N 1
ATOM 1572 C CA . PHE A 1 200 ? -15.309 -8.252 19.129 1.00 75.00 200 PHE A CA 1
ATOM 1573 C C . PHE A 1 200 ? -14.475 -7.156 18.458 1.00 75.00 200 PHE A C 1
ATOM 1575 O O . PHE A 1 200 ? -14.910 -6.015 18.299 1.00 75.00 200 PHE A O 1
ATOM 1582 N N . ILE A 1 201 ? -13.279 -7.534 18.009 1.00 80.00 201 ILE A N 1
ATOM 1583 C CA . ILE A 1 201 ? -12.400 -6.722 17.161 1.00 80.00 201 ILE A CA 1
ATOM 1584 C C . ILE A 1 201 ? -12.185 -7.445 15.830 1.00 80.00 201 ILE A C 1
ATOM 1586 O O . ILE A 1 201 ? -11.934 -8.651 15.806 1.00 80.00 201 ILE A O 1
ATOM 1590 N N . ILE A 1 202 ? -12.254 -6.697 14.725 1.00 79.25 202 ILE A N 1
ATOM 1591 C CA . ILE A 1 202 ? -11.927 -7.193 13.384 1.00 79.25 202 ILE A CA 1
ATOM 1592 C C . ILE A 1 202 ? -10.712 -6.440 12.849 1.00 79.25 202 ILE A C 1
ATOM 1594 O O . ILE A 1 202 ? -10.747 -5.222 12.692 1.00 79.25 202 ILE A O 1
ATOM 1598 N N . ASP A 1 203 ? -9.665 -7.188 12.524 1.00 81.19 203 ASP A N 1
ATOM 1599 C CA . ASP A 1 203 ? -8.459 -6.714 11.854 1.00 81.19 203 ASP A CA 1
ATOM 1600 C C . ASP A 1 203 ? -8.490 -7.138 10.376 1.00 81.19 203 ASP A C 1
ATOM 1602 O O . ASP A 1 203 ? -8.538 -8.329 10.067 1.00 81.19 203 ASP A O 1
ATOM 1606 N N . ILE A 1 204 ? -8.513 -6.183 9.446 1.00 79.88 204 ILE A N 1
ATOM 1607 C CA . ILE A 1 204 ? -8.698 -6.456 8.012 1.00 79.88 204 ILE A CA 1
ATOM 1608 C C . ILE A 1 204 ? -7.346 -6.420 7.300 1.00 79.88 204 ILE A C 1
ATOM 1610 O O . ILE A 1 204 ? -6.667 -5.397 7.289 1.00 79.88 204 ILE A O 1
ATOM 1614 N N . HIS A 1 205 ? -6.980 -7.525 6.650 1.00 80.62 205 HIS A N 1
ATOM 1615 C CA . HIS A 1 205 ? -5.714 -7.682 5.930 1.00 80.62 205 HIS A CA 1
ATOM 1616 C C . HIS A 1 205 ? -5.917 -8.284 4.542 1.00 80.62 205 HIS A C 1
ATOM 1618 O O . HIS A 1 205 ? -6.902 -8.970 4.259 1.00 80.62 205 HIS A O 1
ATOM 1624 N N . ALA A 1 206 ? -4.917 -8.085 3.688 1.00 75.00 206 ALA A N 1
ATOM 1625 C CA . ALA A 1 206 ? -4.760 -8.860 2.469 1.00 75.00 206 ALA A CA 1
ATOM 1626 C C . ALA A 1 206 ? -3.839 -10.064 2.726 1.00 75.00 206 ALA A C 1
ATOM 1628 O O . ALA A 1 206 ? -2.786 -9.923 3.352 1.00 75.00 206 ALA A O 1
ATOM 1629 N N . ASP A 1 207 ? -4.209 -11.245 2.226 1.00 70.44 207 ASP A N 1
ATOM 1630 C CA . ASP A 1 207 ? -3.321 -12.414 2.211 1.00 70.44 207 ASP A CA 1
ATOM 1631 C C . ASP A 1 207 ? -2.894 -12.687 0.777 1.00 70.44 207 ASP A C 1
ATOM 1633 O O . ASP A 1 207 ? -3.710 -12.991 -0.092 1.00 70.44 207 ASP A O 1
ATOM 1637 N N . ILE A 1 208 ? -1.592 -12.578 0.539 1.00 67.81 208 ILE A N 1
ATOM 1638 C 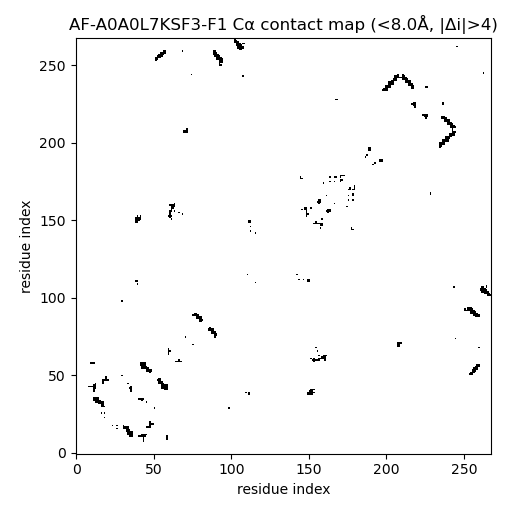CA . ILE A 1 208 ? -1.034 -12.884 -0.770 1.00 67.81 208 ILE A CA 1
ATOM 1639 C C . ILE A 1 208 ? -1.017 -14.395 -1.006 1.00 67.81 208 ILE A C 1
ATOM 1641 O O . ILE A 1 208 ? -1.313 -14.814 -2.110 1.00 67.81 208 ILE A O 1
ATOM 1645 N N . SER A 1 209 ? -0.757 -15.228 0.011 1.00 65.50 209 SER A N 1
ATOM 1646 C CA . SER A 1 209 ? -0.547 -16.688 -0.090 1.00 65.50 209 SER A CA 1
ATOM 1647 C C . SER A 1 209 ? -1.798 -17.505 -0.431 1.00 65.50 209 SER A C 1
ATOM 1649 O O . SER A 1 209 ? -1.726 -18.503 -1.164 1.00 65.50 209 SER A O 1
ATOM 1651 N N . HIS A 1 210 ? -2.943 -17.094 0.099 1.00 65.12 210 HIS A N 1
ATOM 1652 C CA . HIS A 1 210 ? -4.215 -17.802 0.013 1.00 65.12 210 HIS A CA 1
ATOM 1653 C C . HIS A 1 210 ? -5.140 -17.150 -1.032 1.00 65.12 210 HIS A C 1
ATOM 1655 O O . HIS A 1 210 ? -4.894 -16.035 -1.463 1.00 65.12 210 HIS A O 1
ATOM 1661 N N . GLU A 1 211 ? -6.146 -17.878 -1.523 1.00 66.12 211 GLU A N 1
ATOM 1662 C CA . GLU A 1 211 ? -7.121 -17.388 -2.513 1.00 66.12 211 GLU A CA 1
ATOM 1663 C C . GLU A 1 211 ? -8.475 -17.391 -1.814 1.00 66.12 211 GLU A C 1
ATOM 1665 O O . GLU A 1 211 ? -8.721 -18.253 -0.968 1.00 66.12 211 GLU A O 1
ATOM 1670 N N . GLY A 1 212 ? -9.337 -16.445 -2.174 1.00 65.94 212 GLY A N 1
ATOM 1671 C CA . GLY A 1 212 ? -10.626 -16.253 -1.520 1.00 65.94 212 GLY A CA 1
ATOM 1672 C C . GLY A 1 212 ? -10.555 -15.363 -0.278 1.00 65.94 212 GLY A C 1
ATOM 1673 O O . GLY A 1 212 ? -9.563 -14.674 -0.029 1.00 65.94 212 GLY A O 1
ATOM 1674 N N . VAL A 1 213 ? -11.656 -15.360 0.470 1.00 71.31 213 VAL A N 1
ATOM 1675 C CA . VAL A 1 213 ? -11.843 -14.588 1.703 1.00 71.31 213 VAL A CA 1
ATOM 1676 C C . VAL A 1 213 ? -12.010 -15.565 2.854 1.00 71.31 213 VAL A C 1
ATOM 1678 O O . VAL A 1 213 ? -12.784 -16.516 2.752 1.00 71.31 213 VAL A O 1
ATOM 1681 N N . PHE A 1 214 ? -11.278 -15.349 3.939 1.00 70.75 214 PHE A N 1
ATOM 1682 C CA . PHE A 1 214 ? -11.280 -16.233 5.095 1.00 70.75 214 PHE A CA 1
ATOM 1683 C C . PHE A 1 214 ? -11.025 -15.452 6.382 1.00 70.75 214 PHE A C 1
ATOM 1685 O O . PHE A 1 214 ? -10.462 -14.361 6.371 1.00 70.75 214 PHE A O 1
ATOM 1692 N N . VAL A 1 215 ? -11.449 -16.018 7.507 1.00 70.38 215 VAL A N 1
ATOM 1693 C CA . VAL A 1 215 ? -11.290 -15.414 8.832 1.00 70.38 215 VAL A CA 1
ATOM 1694 C C . VAL A 1 215 ? -10.339 -16.275 9.651 1.00 70.38 215 VAL A C 1
ATOM 1696 O O . VAL A 1 215 ? -10.508 -17.491 9.725 1.00 70.38 215 VAL A O 1
ATOM 1699 N N . ARG A 1 216 ? -9.342 -15.650 10.278 1.00 69.44 216 ARG A N 1
ATOM 1700 C CA . ARG A 1 216 ? -8.532 -16.256 11.339 1.00 69.44 216 ARG A CA 1
ATOM 1701 C C . ARG A 1 216 ? -9.002 -15.690 12.671 1.00 69.44 216 ARG A C 1
ATOM 1703 O O . ARG A 1 216 ? -8.762 -14.524 12.951 1.00 69.44 216 ARG A O 1
ATOM 1710 N N . GLY A 1 217 ? -9.698 -16.494 13.462 1.00 67.12 217 GLY A N 1
ATOM 1711 C CA . GLY A 1 217 ? -10.023 -16.147 14.845 1.00 67.12 217 GLY A CA 1
ATOM 1712 C C . GLY A 1 217 ? -8.937 -16.610 15.810 1.00 67.12 217 GLY A C 1
ATOM 1713 O O . GLY A 1 217 ? -8.067 -17.406 15.448 1.00 67.12 217 GLY A O 1
ATOM 1714 N N . ASN A 1 218 ? -9.028 -16.153 17.052 1.00 64.56 218 ASN A N 1
ATOM 1715 C CA . ASN A 1 218 ? -8.274 -16.738 18.156 1.00 64.56 218 ASN A CA 1
ATOM 1716 C C . ASN A 1 218 ? -8.668 -18.217 18.346 1.00 64.56 218 ASN A C 1
ATOM 1718 O O . ASN A 1 218 ? -9.856 -18.532 18.420 1.00 64.56 218 ASN A O 1
ATOM 1722 N N . SER A 1 219 ? -7.695 -19.129 18.464 1.00 52.53 219 SER A N 1
ATOM 1723 C CA . SER A 1 219 ? -7.965 -20.485 18.959 1.00 52.53 219 SER A CA 1
ATOM 1724 C C . SER A 1 219 ? -8.198 -20.424 20.472 1.00 52.53 219 SER A C 1
ATOM 1726 O O . SER A 1 219 ? -7.408 -19.821 21.201 1.00 52.53 219 SER A O 1
ATOM 1728 N N . TYR A 1 220 ? -9.294 -21.018 20.950 1.00 51.69 220 TYR A N 1
ATOM 1729 C CA . TYR A 1 220 ? -9.582 -21.112 22.389 1.00 51.69 220 TYR A CA 1
ATOM 1730 C C . TYR A 1 220 ? -8.697 -22.139 23.113 1.00 51.69 220 TYR A C 1
ATOM 1732 O O . TYR A 1 220 ? -8.624 -22.106 24.337 1.00 51.69 220 TYR A O 1
ATOM 1740 N N . ASP A 1 221 ? -7.954 -22.950 22.360 1.00 45.31 221 ASP A N 1
ATOM 1741 C CA . ASP A 1 221 ? -7.015 -23.932 22.889 1.00 45.31 221 ASP A CA 1
ATOM 1742 C C . ASP A 1 221 ? -5.568 -23.483 22.633 1.00 45.31 221 ASP A C 1
ATOM 1744 O O . ASP A 1 221 ? -5.283 -22.866 21.600 1.00 45.31 221 ASP A O 1
ATOM 1748 N N . ASP A 1 222 ? -4.684 -23.792 23.588 1.00 46.25 222 ASP A N 1
ATOM 1749 C CA . ASP A 1 222 ? -3.277 -23.394 23.809 1.00 46.25 222 ASP A CA 1
ATOM 1750 C C . ASP A 1 222 ? -2.264 -23.606 22.651 1.00 46.25 222 ASP A C 1
ATOM 1752 O O . ASP A 1 222 ? -1.073 -23.845 22.857 1.00 46.25 222 ASP A O 1
ATOM 1756 N N . VAL A 1 223 ? -2.673 -23.459 21.393 1.00 38.44 223 VAL A N 1
ATOM 1757 C CA . VAL A 1 223 ? -1.813 -23.582 20.214 1.00 38.44 223 VAL A CA 1
ATOM 1758 C C . VAL A 1 223 ? -1.945 -22.335 19.341 1.00 38.44 223 VAL A C 1
ATOM 1760 O O . VAL A 1 223 ? -2.697 -22.278 18.379 1.00 38.44 223 VAL A O 1
ATOM 1763 N N . GLY A 1 224 ? -1.168 -21.320 19.725 1.00 43.28 224 GLY A N 1
ATOM 1764 C CA . GLY A 1 224 ? -0.755 -20.144 18.953 1.00 43.28 224 GLY A CA 1
ATOM 1765 C C . GLY A 1 224 ? -1.545 -19.757 17.696 1.00 43.28 224 GLY A C 1
ATOM 1766 O O . GLY A 1 224 ? -1.267 -20.233 16.604 1.00 43.28 224 GLY A O 1
ATOM 1767 N N . SER A 1 225 ? -2.344 -18.700 17.789 1.00 43.59 225 SER A N 1
ATOM 1768 C CA . SER A 1 225 ? -2.079 -17.407 17.130 1.00 43.59 225 SER A CA 1
ATOM 1769 C C . SER A 1 225 ? -3.161 -16.394 17.532 1.00 43.59 225 SER A C 1
ATOM 1771 O O . SER A 1 225 ? -4.317 -16.753 17.704 1.00 43.59 225 SER A O 1
ATOM 1773 N N . ALA A 1 226 ? -2.744 -15.140 17.737 1.00 40.81 226 ALA A N 1
ATOM 1774 C CA . ALA A 1 226 ? -3.553 -13.940 18.016 1.00 40.81 226 ALA A CA 1
ATOM 1775 C C . ALA A 1 226 ? -4.141 -13.702 19.432 1.00 40.81 226 ALA A C 1
ATOM 1777 O O . ALA A 1 226 ? -4.545 -12.579 19.712 1.00 40.81 226 ALA A O 1
ATOM 1778 N N . ARG A 1 227 ? -4.055 -14.639 20.393 1.00 40.81 227 ARG A N 1
ATOM 1779 C CA . ARG A 1 227 ? -4.440 -14.352 21.803 1.00 40.81 227 ARG A CA 1
ATOM 1780 C C . ARG A 1 227 ? -3.446 -13.503 22.617 1.00 40.81 227 ARG A C 1
ATOM 1782 O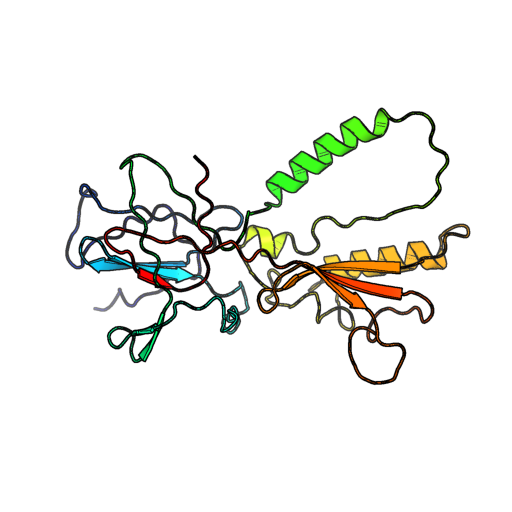 O . ARG A 1 227 ? -3.726 -13.168 23.760 1.00 40.81 227 ARG A O 1
ATOM 1789 N N . ARG A 1 228 ? -2.273 -13.169 22.080 1.00 45.38 228 ARG A N 1
ATOM 1790 C CA . ARG A 1 228 ? -1.222 -12.455 22.824 1.00 45.38 228 ARG A CA 1
ATOM 1791 C C . ARG A 1 228 ? -1.166 -11.004 22.358 1.00 45.38 228 ARG A C 1
ATOM 1793 O O . ARG A 1 228 ? -0.493 -10.771 21.363 1.00 45.38 228 ARG A O 1
ATOM 1800 N N . ALA A 1 229 ? -1.962 -10.123 22.979 1.00 45.56 229 ALA A N 1
ATOM 1801 C CA . ALA A 1 229 ? -1.623 -8.701 23.204 1.00 45.56 229 ALA A CA 1
ATOM 1802 C C . ALA A 1 229 ? -2.789 -7.810 23.673 1.00 45.56 229 ALA A C 1
ATOM 1804 O O . ALA A 1 229 ? -2.543 -6.717 24.171 1.00 45.56 229 ALA A O 1
ATOM 1805 N N . LEU A 1 230 ? -4.058 -8.200 23.501 1.00 46.06 230 LEU A N 1
ATOM 1806 C CA . LEU A 1 230 ? -5.168 -7.341 23.935 1.00 46.06 230 LEU A CA 1
ATOM 1807 C C . LEU A 1 230 ? -5.502 -7.620 25.412 1.00 46.06 230 LEU A C 1
ATOM 1809 O O . LEU A 1 230 ? -5.763 -8.776 25.749 1.00 46.06 230 LEU A O 1
ATOM 1813 N N . PRO A 1 231 ? -5.506 -6.607 26.303 1.00 43.44 231 PRO A N 1
ATOM 1814 C CA . PRO A 1 231 ? -5.594 -6.793 27.757 1.00 43.44 231 PRO A CA 1
ATOM 1815 C C . PRO A 1 231 ? -6.958 -7.271 28.295 1.00 43.44 231 PRO A C 1
ATOM 1817 O O . PRO A 1 231 ? -7.249 -7.086 29.473 1.00 43.44 231 PRO A O 1
ATOM 1820 N N . VAL A 1 232 ? -7.815 -7.911 27.492 1.00 49.66 232 VAL A N 1
ATOM 1821 C CA . VAL A 1 232 ? -9.177 -8.257 27.923 1.00 49.66 232 VAL A CA 1
ATOM 1822 C C . VAL A 1 232 ? -9.510 -9.706 27.579 1.00 49.66 232 VAL A C 1
ATOM 1824 O O . VAL A 1 232 ? -9.808 -10.046 26.438 1.00 49.66 232 VAL A O 1
ATOM 1827 N N . GLY A 1 233 ? -9.505 -10.569 28.598 1.00 46.12 233 GLY A N 1
ATOM 1828 C CA . GLY A 1 233 ? -9.770 -12.011 28.497 1.00 46.12 233 GLY A CA 1
ATOM 1829 C C . GLY A 1 233 ? -11.206 -12.418 28.121 1.00 46.12 233 GLY A C 1
ATOM 1830 O O . GLY A 1 233 ? -11.568 -13.569 28.340 1.00 46.12 233 GLY A O 1
ATOM 1831 N N . ALA A 1 234 ? -12.020 -11.505 27.580 1.00 54.25 234 ALA A N 1
ATOM 1832 C CA . ALA A 1 234 ? -13.424 -11.736 27.223 1.00 54.25 234 ALA A CA 1
ATOM 1833 C C . ALA A 1 234 ? -13.833 -11.153 25.853 1.00 54.25 234 ALA A C 1
ATOM 1835 O O . ALA A 1 234 ? -15.026 -11.095 25.564 1.00 54.25 234 ALA A O 1
ATOM 1836 N N . VAL A 1 235 ? -12.873 -10.695 25.040 1.00 56.66 235 VAL A N 1
ATOM 1837 C CA . VAL A 1 235 ? -13.133 -10.091 23.722 1.00 56.66 235 VAL A CA 1
ATOM 1838 C C . VAL A 1 235 ? -12.650 -11.036 22.629 1.00 56.66 235 VAL A C 1
ATOM 1840 O O . VAL A 1 235 ? -11.481 -11.433 22.618 1.00 56.66 235 VAL A O 1
ATOM 1843 N N . ASP A 1 236 ? -13.531 -11.374 21.690 1.00 56.91 236 ASP A N 1
ATOM 1844 C CA . ASP A 1 236 ? -13.138 -12.144 20.517 1.00 56.91 236 ASP A CA 1
ATOM 1845 C C . ASP A 1 236 ? -12.393 -11.242 19.521 1.00 56.91 236 ASP A C 1
ATOM 1847 O O . ASP A 1 236 ? -12.842 -10.149 19.176 1.00 56.91 236 ASP A O 1
ATOM 1851 N N . ALA A 1 237 ? -11.231 -11.691 19.044 1.00 58.59 237 ALA A N 1
ATOM 1852 C CA . ALA A 1 237 ? -10.479 -10.997 18.005 1.00 58.59 237 ALA A CA 1
ATOM 1853 C C . ALA A 1 237 ? -10.403 -11.871 16.754 1.00 58.59 237 ALA A C 1
ATOM 1855 O O . ALA A 1 237 ? -10.062 -13.058 16.816 1.00 58.59 237 ALA A O 1
ATOM 1856 N N . TYR A 1 238 ? -10.715 -11.258 15.618 1.00 57.34 238 TYR A N 1
ATOM 1857 C CA . TYR A 1 238 ? -10.733 -11.900 14.315 1.00 57.34 238 TYR A CA 1
ATOM 1858 C C . TYR A 1 238 ? -9.869 -11.111 13.340 1.00 57.34 238 TYR A C 1
ATOM 1860 O O . TYR A 1 238 ? -9.989 -9.896 13.230 1.00 57.34 238 TYR A O 1
ATOM 1868 N N . THR A 1 239 ? -9.041 -11.803 12.570 1.00 60.44 239 THR A N 1
ATOM 1869 C CA . THR A 1 239 ? -8.392 -11.246 11.388 1.00 60.44 239 THR A CA 1
ATOM 1870 C C . THR A 1 239 ? -9.157 -11.699 10.152 1.00 60.44 239 THR A C 1
ATOM 1872 O O . THR A 1 239 ? -9.170 -12.887 9.823 1.00 60.44 239 THR A O 1
ATOM 1875 N N . LEU A 1 240 ? -9.791 -10.765 9.448 1.00 54.91 240 LEU A N 1
ATOM 1876 C CA . LEU A 1 240 ? -10.383 -11.018 8.140 1.00 54.91 240 LEU A CA 1
ATOM 1877 C C . LEU A 1 240 ? -9.296 -10.868 7.075 1.00 54.91 240 LEU A C 1
ATOM 1879 O O . LEU A 1 240 ? -8.696 -9.806 6.932 1.00 54.91 240 LEU A O 1
ATOM 1883 N N . LEU A 1 241 ? -9.060 -11.932 6.316 1.00 51.72 241 LEU A N 1
ATOM 1884 C CA . LEU A 1 241 ? -8.082 -11.974 5.240 1.00 51.72 241 LEU A CA 1
ATOM 1885 C C . LEU A 1 241 ? -8.800 -12.122 3.903 1.00 51.72 241 LEU A C 1
ATOM 1887 O O . LEU A 1 241 ? -9.562 -13.066 3.696 1.00 51.72 241 LEU A O 1
ATOM 1891 N N . ALA A 1 242 ? -8.538 -11.199 2.983 1.00 45.84 242 ALA A N 1
ATOM 1892 C CA . ALA A 1 242 ? -9.040 -11.266 1.617 1.00 45.84 242 ALA A CA 1
ATOM 1893 C C . ALA A 1 242 ? -7.878 -11.324 0.622 1.00 45.84 242 ALA A C 1
ATOM 1895 O O . ALA A 1 242 ? -6.950 -10.520 0.677 1.00 45.84 242 ALA A O 1
ATOM 1896 N N . SER A 1 243 ? -7.930 -12.272 -0.309 1.00 49.16 243 SER A N 1
ATOM 1897 C CA . SER A 1 243 ? -7.010 -12.313 -1.441 1.00 49.16 243 SER A CA 1
ATOM 1898 C C . SER A 1 243 ? -7.566 -11.512 -2.611 1.00 49.16 243 SER A C 1
ATOM 1900 O O . SER A 1 243 ? -8.707 -11.716 -3.024 1.00 49.16 243 SER A O 1
ATOM 1902 N N . LEU A 1 244 ? -6.739 -10.633 -3.178 1.00 44.84 244 LEU A N 1
ATOM 1903 C CA . LEU A 1 244 ? -7.052 -9.865 -4.388 1.00 44.84 244 LEU A CA 1
ATOM 1904 C C . LEU A 1 244 ? -6.564 -10.561 -5.675 1.00 44.84 244 LEU A C 1
ATOM 1906 O O . LEU A 1 244 ? -6.485 -9.926 -6.724 1.00 44.84 244 LEU A O 1
ATOM 1910 N N . GLY A 1 245 ? -6.218 -11.855 -5.611 1.00 40.00 245 GLY A N 1
ATOM 1911 C CA . GLY A 1 245 ? -5.717 -12.632 -6.748 1.00 40.00 245 GLY A CA 1
ATOM 1912 C C . GLY A 1 245 ? -6.687 -12.641 -7.936 1.00 40.00 245 GLY A C 1
ATOM 1913 O O . GLY A 1 245 ? -7.726 -13.300 -7.902 1.00 40.00 245 GLY A O 1
ATOM 1914 N N . GLY A 1 246 ? -6.339 -11.895 -8.987 1.00 37.03 246 GLY A N 1
ATOM 1915 C CA . GLY A 1 246 ? -7.107 -11.779 -10.226 1.00 37.03 246 GLY A CA 1
ATOM 1916 C C . GLY A 1 246 ? -7.064 -13.035 -11.106 1.00 37.03 246 GLY A C 1
ATOM 1917 O O . GLY A 1 246 ? -6.156 -13.862 -11.029 1.00 37.03 246 GLY A O 1
ATOM 1918 N N . ARG A 1 247 ? -8.068 -13.166 -11.983 1.00 34.66 247 ARG A N 1
ATOM 1919 C CA . ARG A 1 247 ? -8.159 -14.219 -13.009 1.00 34.66 247 ARG A CA 1
ATOM 1920 C C . ARG A 1 247 ? -7.019 -14.117 -14.037 1.00 34.66 247 ARG A C 1
ATOM 1922 O O . ARG A 1 247 ? -6.620 -13.033 -14.444 1.00 34.66 247 ARG A O 1
ATOM 1929 N N . ARG A 1 248 ? -6.578 -15.287 -14.509 1.00 34.16 248 ARG A N 1
ATOM 1930 C CA . ARG A 1 248 ? -5.593 -15.543 -15.577 1.00 34.16 248 ARG A CA 1
ATOM 1931 C C . ARG A 1 248 ? -5.897 -14.733 -16.853 1.00 34.16 248 ARG A C 1
ATOM 1933 O O . ARG A 1 248 ? -6.916 -14.982 -17.491 1.00 34.16 248 ARG A O 1
ATOM 1940 N N . LEU A 1 249 ? -5.004 -13.823 -17.256 1.00 33.50 249 LEU A N 1
ATOM 1941 C CA . LEU A 1 249 ? -5.036 -13.170 -18.574 1.00 33.50 249 LEU A CA 1
ATOM 1942 C C . LEU A 1 249 ? -4.018 -13.842 -19.509 1.00 33.50 249 LEU A C 1
ATOM 1944 O O . LEU A 1 249 ? -2.848 -13.993 -19.167 1.00 33.50 249 LEU A O 1
ATOM 1948 N N . THR A 1 250 ? -4.464 -14.282 -20.685 1.00 28.75 250 THR A N 1
ATOM 1949 C CA . THR A 1 250 ? -3.616 -14.858 -21.742 1.00 28.75 250 THR A CA 1
ATOM 1950 C C . THR A 1 250 ? -3.095 -13.752 -22.661 1.00 28.75 250 THR A C 1
ATOM 1952 O O . THR A 1 250 ? -3.857 -13.242 -23.481 1.00 28.75 250 THR A O 1
ATOM 1955 N N . ALA A 1 251 ? -1.819 -13.381 -22.542 1.00 30.70 251 ALA A N 1
ATOM 1956 C CA . ALA A 1 251 ? -1.205 -12.335 -23.366 1.00 30.70 251 ALA A CA 1
ATOM 1957 C C . ALA A 1 251 ? -0.752 -12.850 -24.753 1.00 30.70 251 ALA A C 1
ATOM 1959 O O . ALA A 1 251 ? -0.286 -13.983 -24.882 1.00 30.70 251 ALA A O 1
ATOM 1960 N N . ARG A 1 252 ? -0.863 -12.000 -25.787 1.00 26.98 252 ARG A N 1
ATOM 1961 C CA . ARG A 1 252 ? -0.271 -12.166 -27.131 1.00 26.98 252 ARG A CA 1
ATOM 1962 C C . ARG A 1 252 ? 0.429 -10.845 -27.512 1.00 26.98 252 ARG A C 1
ATOM 1964 O O . ARG A 1 252 ? -0.275 -9.863 -27.713 1.00 26.98 252 ARG A O 1
ATOM 1971 N N . GLY A 1 253 ? 1.766 -10.797 -27.593 1.00 28.28 253 GLY A N 1
ATOM 1972 C CA . GLY A 1 253 ? 2.531 -9.602 -28.020 1.00 28.28 253 GLY A CA 1
ATOM 1973 C C . GLY A 1 253 ? 3.963 -9.502 -27.440 1.00 28.28 253 GLY A C 1
ATOM 1974 O O . GLY A 1 253 ? 4.284 -10.303 -26.562 1.00 28.28 253 GLY A O 1
ATOM 1975 N N . PRO A 1 254 ? 4.818 -8.572 -27.935 1.00 26.33 254 PRO A N 1
ATOM 1976 C CA . PRO A 1 254 ? 6.221 -8.397 -27.508 1.00 26.33 254 PRO A CA 1
ATOM 1977 C C . PRO A 1 254 ? 6.376 -7.854 -26.066 1.00 26.33 254 PRO A C 1
ATOM 1979 O O . PRO A 1 254 ? 5.418 -7.348 -25.483 1.00 26.33 254 PRO A O 1
ATOM 1982 N N . TYR A 1 255 ? 7.569 -8.028 -25.477 1.00 28.33 255 TYR A N 1
ATOM 1983 C CA . TYR A 1 255 ? 7.780 -8.265 -24.037 1.00 28.33 255 TYR A CA 1
ATOM 1984 C C . TYR A 1 255 ? 8.541 -7.152 -23.311 1.00 28.33 255 TYR A C 1
ATOM 1986 O O . TYR A 1 255 ? 9.621 -6.791 -23.751 1.00 28.33 255 TYR A O 1
ATOM 1994 N N . ILE A 1 256 ? 8.051 -6.742 -22.135 1.00 32.12 256 ILE A N 1
ATOM 1995 C CA . ILE A 1 256 ? 8.810 -5.973 -21.136 1.00 32.12 256 ILE A CA 1
ATOM 1996 C C . ILE A 1 256 ? 9.094 -6.883 -19.940 1.00 32.12 256 ILE A C 1
ATOM 1998 O O . ILE A 1 256 ? 8.248 -7.681 -19.527 1.00 32.12 256 ILE A O 1
ATOM 2002 N N . HIS A 1 257 ? 10.300 -6.796 -19.389 1.00 28.67 257 HIS A N 1
ATOM 2003 C CA . HIS A 1 257 ? 10.689 -7.530 -18.195 1.00 28.67 257 HIS A CA 1
ATOM 2004 C C . HIS A 1 257 ? 10.472 -6.618 -16.964 1.00 28.67 257 HIS A C 1
ATOM 2006 O O . HIS A 1 257 ? 10.453 -5.394 -17.051 1.00 28.67 257 HIS A O 1
ATOM 2012 N N . TYR A 1 258 ? 10.102 -7.177 -15.814 1.00 37.00 258 TYR A N 1
ATOM 2013 C CA . TYR A 1 258 ? 9.735 -6.370 -14.641 1.00 37.00 258 TYR A CA 1
ATOM 2014 C C . TYR A 1 258 ? 10.009 -7.161 -13.374 1.00 37.00 258 TYR A C 1
ATOM 2016 O O . TYR A 1 258 ? 9.515 -8.277 -13.238 1.00 37.00 258 TYR A O 1
ATOM 2024 N N . THR A 1 259 ? 10.717 -6.596 -12.398 1.00 30.92 259 THR A N 1
ATOM 2025 C CA . THR A 1 259 ? 10.925 -7.274 -11.113 1.00 30.92 259 THR A CA 1
ATOM 2026 C C . THR A 1 259 ? 9.937 -6.778 -10.043 1.00 30.92 259 THR A C 1
ATOM 2028 O O . THR A 1 259 ? 9.936 -5.613 -9.672 1.00 30.92 259 THR A O 1
ATOM 2031 N N . GLU A 1 260 ? 9.111 -7.731 -9.580 1.00 30.80 260 GLU A N 1
ATOM 2032 C CA . GLU A 1 260 ? 8.208 -7.762 -8.406 1.00 30.80 260 GLU A CA 1
ATOM 2033 C C . GLU A 1 260 ? 6.906 -6.913 -8.413 1.00 30.80 260 GLU A C 1
ATOM 2035 O O . GLU A 1 260 ? 6.912 -5.700 -8.323 1.00 30.80 260 GLU A O 1
ATOM 2040 N N . ASP A 1 261 ? 5.755 -7.605 -8.407 1.00 34.19 261 ASP A N 1
ATOM 2041 C CA . ASP A 1 261 ? 4.431 -7.144 -7.935 1.00 34.19 261 ASP A CA 1
ATOM 2042 C C . ASP A 1 261 ? 3.691 -6.009 -8.673 1.00 34.19 261 ASP A C 1
ATOM 2044 O O . ASP A 1 261 ? 3.394 -4.949 -8.121 1.00 34.19 261 ASP A O 1
ATOM 2048 N N . ALA A 1 262 ? 3.191 -6.314 -9.876 1.00 29.55 262 ALA A N 1
ATOM 2049 C CA . ALA A 1 262 ? 2.090 -5.566 -10.484 1.00 29.55 262 ALA A CA 1
ATOM 2050 C C . ALA A 1 262 ? 0.960 -6.494 -10.964 1.00 29.55 262 ALA A C 1
ATOM 2052 O O . ALA A 1 262 ? 1.155 -7.349 -11.827 1.00 29.55 262 ALA A O 1
ATOM 2053 N N . CYS A 1 263 ? -0.252 -6.282 -10.450 1.00 30.58 263 CYS A N 1
ATOM 2054 C CA . CYS A 1 263 ? -1.472 -6.551 -11.199 1.00 30.58 263 CYS A CA 1
ATOM 2055 C C . CYS A 1 263 ? -1.656 -5.404 -12.205 1.00 30.58 263 CYS A C 1
ATOM 2057 O O . CYS A 1 263 ? -1.490 -4.222 -11.904 1.00 30.58 263 CYS A O 1
ATOM 2059 N N . ILE A 1 264 ? -2.019 -5.721 -13.441 1.00 29.08 264 ILE A N 1
ATOM 2060 C CA . ILE A 1 264 ? -2.406 -4.669 -14.379 1.00 29.08 264 ILE A CA 1
ATOM 2061 C C . ILE A 1 264 ? -3.879 -4.370 -14.128 1.00 29.08 264 ILE A C 1
ATOM 2063 O O . ILE A 1 264 ? -4.759 -5.096 -14.588 1.00 29.08 264 ILE A O 1
ATOM 2067 N N . LEU A 1 265 ? -4.152 -3.296 -13.392 1.00 26.38 265 LEU A N 1
ATOM 2068 C CA . LEU A 1 265 ? -5.422 -2.591 -13.506 1.00 26.38 265 LEU A CA 1
ATOM 2069 C C . LEU A 1 265 ? -5.197 -1.454 -14.496 1.00 26.38 265 LEU A C 1
ATOM 2071 O O . LEU A 1 265 ? -4.770 -0.369 -14.120 1.00 26.38 265 LEU A O 1
ATOM 2075 N N . SER A 1 266 ? -5.459 -1.724 -15.775 1.00 26.30 266 SER A N 1
ATOM 2076 C CA . SER A 1 266 ? -5.563 -0.659 -16.767 1.00 26.30 266 SER A CA 1
ATOM 2077 C C . SER A 1 266 ? -6.796 0.172 -16.417 1.00 26.30 266 SER A C 1
ATOM 2079 O O . SER A 1 266 ? -7.933 -0.257 -16.617 1.00 26.30 266 SER A O 1
ATOM 2081 N N . THR A 1 267 ? -6.574 1.341 -15.831 1.00 27.27 267 THR A N 1
ATOM 2082 C CA . THR A 1 267 ? -7.578 2.399 -15.788 1.00 27.27 267 THR A CA 1
ATOM 2083 C C . THR A 1 267 ? -7.300 3.306 -16.975 1.00 27.27 267 THR A C 1
ATOM 2085 O O . THR A 1 267 ? -6.226 3.901 -17.032 1.00 27.27 267 THR A O 1
ATOM 2088 N N . LYS A 1 268 ? -8.232 3.339 -17.932 1.00 29.02 268 LYS A N 1
ATOM 2089 C CA . LYS A 1 268 ? -8.288 4.411 -18.932 1.00 29.02 268 LYS A CA 1
ATOM 2090 C C . LYS A 1 268 ? -8.459 5.766 -18.255 1.00 29.02 268 LYS A C 1
ATOM 2092 O O . LYS A 1 268 ? -9.121 5.789 -17.190 1.00 29.02 268 LYS A O 1
#

Sequence (268 aa):
SEESEGETGLGNVNRLIVRPAGQSGKAKRGHLCFDAAFECGNLGRADHVSDIEYDLYVRPDTCRPRSRVRIPRRLIFYHKSILHRGHKILSIAFAFDREEDIYSFTASAPYSYSRLQKHLTMWEKRADAFATRESIAQSTVIPMLNPDGVFLGNQRSDLLGADLNRSWDNATKLAHPGLIAVNGLIEKLTTEGKGIKLDFIIDIHADISHEGVFVRGNSYDDVGSARRALPVGAVDAYTLLASLGGRRLTARGPYIHYTEDACILSTK

InterPro domains:
  IPR050821 Cytosolic carboxypeptidase [PTHR12756] (140-222)

Solvent-accessible surface area (backbone atoms only — not comparable to full-atom values): 17029 Å² total; per-residue (Å²): 134,91,90,82,78,84,78,78,64,98,46,49,27,64,72,39,70,49,56,60,90,94,66,84,80,82,86,55,94,82,56,56,69,42,70,18,74,49,76,48,25,40,39,33,46,66,44,60,72,52,95,64,26,35,47,33,38,52,54,50,31,51,76,24,81,81,56,73,88,73,80,30,84,87,82,58,76,57,45,68,31,71,92,60,78,56,42,76,39,43,66,55,60,64,79,83,90,54,94,89,63,81,83,56,74,32,61,58,92,84,80,48,62,73,57,47,53,55,48,50,58,55,46,58,71,49,57,78,72,68,79,86,76,88,82,88,76,87,85,89,82,78,95,68,79,53,57,58,11,42,45,61,30,28,87,69,27,34,69,79,31,46,46,66,95,76,33,71,80,73,52,37,76,85,85,27,45,59,57,46,53,51,52,53,48,53,47,43,46,61,74,67,35,93,81,48,76,68,66,67,47,79,45,82,47,76,36,73,72,54,81,54,74,50,73,50,57,51,58,94,57,102,65,88,53,82,77,83,61,70,97,51,101,79,49,50,49,33,36,41,32,39,31,83,83,73,83,92,79,88,82,86,74,69,52,29,44,38,42,74,72,63,36,80,60,81,64,131

Nearest PDB structures (foldseek):
  8v3m-assembly1_A  TM=6.453E-01  e=1.502E-05  Homo sapiens
  8v4k-assembly1_E  TM=6.730E-01  e=2.308E-05  Homo sapiens
  8v3o-assembly1_A  TM=6.152E-01  e=2.170E-05  Homo sapiens
  8v3n-assembly1_A  TM=6.322E-01  e=4.010E-05  Homo sapiens
  8v3p-assembly1_A  TM=6.512E-01  e=5.796E-05  Homo sapiens

Foldseek 3Di:
DDDDDDPLDLAWAAQDFEDPPPDDDDDDQQTDTDHQPFFLRFWRDWYDDDSNAIETDGHAQALARPDDDDAAPVLDPWDQDVVVVRDTFDWDFDDDPDRPDDFDWFLFDADAPVNVVVVVVVVVVCVVVDPDDDDPDDDDDDPDLANQCRRRSHDADHNNNDRLVVCQAPDDCPRRVSSVVVLVVVVCQPPVNPPRHQAEEEAEEEDNHDAAKDKDKDDPDDDDDDPPHRPDPRYIYIYIYHYPDDDDDDDDDDTYTYGDGTDGPGDD

Mean predicted aligned error: 12.25 Å

Organism: Operophtera brumata (NCBI:txid104452)

pLDDT: mean 70.41, std 19.82, range [26.3, 94.25]

Radius of gyration: 22.93 Å; Cα contacts (8 Å, |Δi|>4): 372; chains: 1; bounding box: 74×40×61 Å

Secondary structure (DSSP, 8-state):
---------SS---SEE---TT--SSPPTT--EE---STT--EEEEEEEETTEEEEEEPPPTT-TT------TTS---EE-TTTTT-EE-EE----S-TT-----BSS----HHHHHHHHHHHHHHHTT------S------S-S-HHHHHHT-SS--TTS--GGG-STT--TTT-HHHHHHHHHHHHHHHTSSS----EEEEEEE-SSS-SEEEEEPPSSSS-SS-SS-S-TT-EEEEEEE---PPPP---S--EE-BS--B-----